Protein AF-A0A2D8R6S5-F1 (afdb_monomer_lite)

pLDDT: mean 80.79, std 13.79, range [41.66, 97.75]

Secondary structure (DSSP, 8-state):
-EEEES-HHHHHHHHHHHHTTT-EEEEEEEEE-TTS-EEEEEEEE--TT-TTPPPEEEEEEEES-HHHHHHHHHHHHHTTPEEEEEEEEE-TTS-EEEEEEEEEESS-S----EEEEEEEES-HHHHHHHHHHHHHTT-EEEEEEEEEEETTEEEEEEEEEEE-TTTTS--EEEEEEEES-SEE-TT-EEEEEEEEEETTS-EEE----PPPEE-SSEEE-TT-EEEE-SSEEEEEEEEETTEEEEEEEEEPP-

Radius of gyration: 22.05 Å; chains: 1; bounding box: 50×41×63 Å

Structure (mmCIF, N/CA/C/O backbone):
data_AF-A0A2D8R6S5-F1
#
_entry.id   AF-A0A2D8R6S5-F1
#
loop_
_atom_site.group_PDB
_atom_site.id
_atom_site.type_symbol
_atom_site.label_atom_id
_atom_site.label_alt_id
_atom_site.label_comp_id
_atom_site.label_asym_id
_atom_site.label_entity_id
_atom_site.label_seq_id
_atom_site.pdbx_PDB_ins_code
_atom_site.Cartn_x
_atom_site.Cartn_y
_atom_site.Cartn_z
_atom_site.occupancy
_atom_site.B_iso_or_equiv
_atom_site.auth_seq_id
_atom_site.auth_comp_id
_atom_site.auth_asym_id
_atom_site.auth_atom_id
_atom_site.pdbx_PDB_model_num
ATOM 1 N N . MET A 1 1 ? -12.472 -3.440 -19.534 1.00 89.81 1 MET A N 1
ATOM 2 C CA . MET A 1 1 ? -12.854 -2.118 -19.005 1.00 89.81 1 MET A CA 1
ATOM 3 C C . MET A 1 1 ? -11.656 -1.200 -19.106 1.00 89.81 1 MET A C 1
ATOM 5 O O . MET A 1 1 ? -10.540 -1.670 -18.922 1.00 89.81 1 MET A O 1
ATOM 9 N N . LEU A 1 2 ? -11.893 0.063 -19.442 1.00 90.12 2 LEU A N 1
ATOM 10 C CA . LEU A 1 2 ? -10.864 1.084 -19.578 1.00 90.12 2 LEU A CA 1
ATOM 11 C C . LEU A 1 2 ? -11.088 2.126 -18.482 1.00 90.12 2 LEU A C 1
ATOM 13 O O . LEU A 1 2 ? -12.199 2.637 -18.353 1.00 90.12 2 LEU A O 1
ATOM 17 N N . LEU A 1 3 ? -10.055 2.384 -17.686 1.00 88.19 3 LEU A N 1
ATOM 18 C CA . LEU A 1 3 ? -10.018 3.442 -16.680 1.00 88.19 3 LEU A CA 1
ATOM 19 C C . LEU A 1 3 ? -9.075 4.526 -17.180 1.00 88.19 3 LEU A C 1
ATOM 21 O O . LEU A 1 3 ? -8.000 4.197 -17.676 1.00 88.19 3 LEU A O 1
ATOM 25 N N . ALA A 1 4 ? -9.460 5.791 -17.054 1.00 85.06 4 ALA A N 1
ATOM 26 C CA . ALA A 1 4 ? -8.622 6.896 -17.484 1.00 85.06 4 ALA A CA 1
ATOM 27 C C . ALA A 1 4 ? -8.728 8.071 -16.509 1.00 85.06 4 ALA A C 1
ATOM 29 O O . ALA A 1 4 ? -9.831 8.536 -16.216 1.00 85.06 4 ALA A O 1
ATOM 30 N N . THR A 1 5 ? -7.597 8.512 -15.954 1.00 80.31 5 THR A N 1
ATOM 31 C CA . THR A 1 5 ? -7.555 9.630 -14.999 1.00 80.31 5 THR A CA 1
ATOM 32 C C . THR A 1 5 ? -6.269 10.441 -15.157 1.00 80.31 5 THR A C 1
ATOM 34 O O . THR A 1 5 ? -5.245 9.943 -15.623 1.00 80.31 5 THR A O 1
ATOM 37 N N . ALA A 1 6 ? -6.308 11.702 -14.724 1.00 75.50 6 ALA A N 1
ATOM 38 C CA . ALA A 1 6 ? -5.128 12.567 -14.651 1.00 75.50 6 ALA A CA 1
ATOM 39 C C . ALA A 1 6 ? -4.380 12.473 -13.305 1.00 75.50 6 ALA A C 1
ATOM 41 O O . ALA A 1 6 ? -3.360 13.133 -13.121 1.00 75.50 6 ALA A O 1
ATOM 42 N N . GLN A 1 7 ? -4.900 11.702 -12.341 1.00 77.56 7 GLN A N 1
ATOM 43 C CA . GLN A 1 7 ? -4.378 11.620 -10.973 1.00 77.56 7 GLN A CA 1
ATOM 44 C C . GLN A 1 7 ? -4.163 10.165 -10.549 1.00 77.56 7 GLN A C 1
ATOM 46 O O . GLN A 1 7 ? -5.089 9.351 -10.592 1.00 77.56 7 GLN A O 1
ATOM 51 N N . THR A 1 8 ? -2.953 9.862 -10.073 1.00 77.19 8 THR A N 1
ATOM 52 C CA . THR A 1 8 ? -2.550 8.520 -9.625 1.00 77.19 8 THR A CA 1
ATOM 53 C C . THR A 1 8 ? -3.401 8.000 -8.464 1.00 77.19 8 THR A C 1
ATOM 55 O O . THR A 1 8 ? -3.821 6.846 -8.492 1.00 77.19 8 THR A O 1
ATOM 58 N N . SER A 1 9 ? -3.707 8.838 -7.466 1.00 77.31 9 SER A N 1
ATOM 59 C CA . SER A 1 9 ? -4.553 8.453 -6.324 1.00 77.31 9 SER A CA 1
ATOM 60 C C . SER A 1 9 ? -5.955 8.045 -6.776 1.00 77.31 9 SER A C 1
ATOM 62 O O . SER A 1 9 ? -6.440 6.980 -6.401 1.00 77.31 9 SER A O 1
ATOM 64 N N . THR A 1 10 ? -6.564 8.838 -7.662 1.00 85.69 10 THR A N 1
ATOM 65 C CA . THR A 1 10 ? -7.858 8.512 -8.271 1.00 85.69 10 THR A CA 1
ATOM 66 C C . THR A 1 10 ? -7.782 7.219 -9.076 1.00 85.69 10 THR A C 1
ATOM 68 O O . THR A 1 10 ? -8.682 6.392 -8.978 1.00 85.69 10 THR A O 1
ATOM 71 N N . MET A 1 11 ? -6.704 6.995 -9.838 1.00 88.88 11 MET A N 1
ATOM 72 C CA . MET A 1 11 ? -6.535 5.743 -10.584 1.00 88.88 11 MET A CA 1
ATOM 73 C C . MET A 1 11 ? -6.485 4.532 -9.647 1.00 88.88 11 MET A C 1
ATOM 75 O O . MET A 1 11 ? -7.142 3.530 -9.913 1.00 88.88 11 MET A O 1
ATOM 79 N N . GLN A 1 12 ? -5.756 4.622 -8.533 1.00 90.38 12 GLN A N 1
ATOM 80 C CA . GLN A 1 12 ? -5.687 3.540 -7.551 1.00 90.38 12 GLN A CA 1
ATOM 81 C C . GLN A 1 12 ? -7.065 3.208 -6.975 1.00 90.38 12 GLN A C 1
ATOM 83 O O . GLN A 1 12 ? -7.434 2.036 -6.897 1.00 90.38 12 GLN A O 1
ATOM 88 N N . GLU A 1 13 ? -7.829 4.226 -6.577 1.00 87.62 13 GLU A N 1
ATOM 89 C CA . GLU A 1 13 ? -9.178 4.044 -6.038 1.00 87.62 13 GLU A CA 1
ATOM 90 C C . GLU A 1 13 ? -10.120 3.404 -7.062 1.00 87.62 13 GLU A C 1
ATOM 92 O O . GLU A 1 13 ? -10.831 2.455 -6.725 1.00 87.62 13 GLU A O 1
ATOM 97 N N . GLU A 1 14 ? -10.095 3.864 -8.315 1.00 91.00 14 GLU A N 1
ATOM 98 C CA . GLU A 1 14 ? -10.914 3.288 -9.386 1.00 91.00 14 GLU A CA 1
ATOM 99 C C . GLU A 1 14 ? -10.502 1.843 -9.694 1.00 91.00 14 GLU A C 1
ATOM 101 O O . GLU A 1 14 ? -11.369 0.972 -9.788 1.00 91.00 14 GLU A O 1
ATOM 106 N N . MET A 1 15 ? -9.198 1.551 -9.767 1.00 91.81 15 MET A N 1
ATOM 107 C CA . MET A 1 15 ? -8.685 0.189 -9.957 1.00 91.81 15 MET A CA 1
ATOM 108 C C . MET A 1 15 ? -9.136 -0.746 -8.831 1.00 91.81 15 MET A C 1
ATOM 110 O O . MET A 1 15 ? -9.655 -1.824 -9.116 1.00 91.81 15 MET A O 1
ATOM 114 N N . ARG A 1 16 ? -9.021 -0.328 -7.564 1.00 90.56 16 ARG A N 1
ATOM 115 C CA . ARG A 1 16 ? -9.512 -1.101 -6.408 1.00 90.56 16 ARG A CA 1
ATOM 116 C C . ARG A 1 16 ? -11.021 -1.318 -6.461 1.00 90.56 16 ARG A C 1
ATOM 118 O O . ARG A 1 16 ? -11.489 -2.439 -6.265 1.00 90.56 16 ARG A O 1
ATOM 125 N N . ARG A 1 17 ? -11.788 -0.263 -6.761 1.00 87.62 17 ARG A N 1
ATOM 126 C CA . ARG A 1 17 ? -13.254 -0.330 -6.845 1.00 87.62 17 ARG A CA 1
ATOM 127 C C . ARG A 1 17 ? -13.696 -1.371 -7.863 1.00 87.62 17 ARG A C 1
ATOM 129 O O . ARG A 1 17 ? -14.599 -2.156 -7.585 1.00 87.62 17 ARG A O 1
ATOM 136 N N . VAL A 1 18 ? -13.071 -1.392 -9.036 1.00 89.00 18 VAL A N 1
ATOM 137 C CA . VAL A 1 18 ? -13.450 -2.354 -10.071 1.00 89.00 18 VAL A CA 1
ATOM 138 C C . VAL A 1 18 ? -12.894 -3.748 -9.814 1.00 89.00 18 VAL A C 1
ATOM 140 O O . VAL A 1 18 ? -13.543 -4.733 -10.173 1.00 89.00 18 VAL A O 1
ATOM 143 N N . ALA A 1 19 ? -11.745 -3.855 -9.150 1.00 87.25 19 ALA A N 1
ATOM 144 C CA . ALA A 1 19 ? -11.171 -5.132 -8.749 1.00 87.25 19 ALA A CA 1
ATOM 145 C C . ALA A 1 19 ? -12.049 -5.894 -7.758 1.00 87.25 19 ALA A C 1
ATOM 147 O O . ALA A 1 19 ? -12.197 -7.110 -7.880 1.00 87.25 19 ALA A O 1
ATOM 148 N N . ALA A 1 20 ? -12.748 -5.173 -6.877 1.00 82.12 20 ALA A N 1
ATOM 149 C CA . ALA A 1 20 ? -13.784 -5.738 -6.013 1.00 82.12 20 ALA A CA 1
ATOM 150 C C . ALA A 1 20 ? -14.949 -6.391 -6.792 1.00 82.12 20 ALA A C 1
ATOM 152 O O . ALA A 1 20 ? -15.726 -7.148 -6.221 1.00 82.12 20 ALA A O 1
ATOM 153 N N . THR A 1 21 ? -15.067 -6.129 -8.099 1.00 82.94 21 THR A N 1
ATOM 154 C CA . THR A 1 21 ? -16.066 -6.742 -8.994 1.00 82.94 21 THR A CA 1
ATOM 155 C C . THR A 1 21 ? -15.473 -7.811 -9.928 1.00 82.94 21 THR A C 1
ATOM 157 O O . THR A 1 21 ? -16.096 -8.179 -10.929 1.00 82.94 21 THR A O 1
ATOM 160 N N . GLY A 1 22 ? -14.264 -8.299 -9.620 1.00 79.75 22 GLY A N 1
ATOM 161 C CA . GLY A 1 22 ? -13.590 -9.392 -10.330 1.00 79.75 22 GLY A CA 1
ATOM 162 C C . GLY A 1 22 ? -12.736 -8.963 -11.526 1.00 79.75 22 GLY A C 1
ATOM 163 O O . GLY A 1 22 ? -12.339 -9.805 -12.330 1.00 79.75 22 GLY A O 1
ATOM 164 N N . TYR A 1 23 ? -12.466 -7.664 -11.689 1.00 87.44 23 TYR A N 1
ATOM 165 C CA . TYR A 1 23 ? -11.553 -7.183 -12.725 1.00 87.44 23 TYR A CA 1
ATOM 166 C C . TYR A 1 23 ? -10.089 -7.220 -12.261 1.00 87.44 23 TYR A C 1
ATOM 168 O O . TYR A 1 23 ? -9.751 -6.704 -11.203 1.00 87.44 23 TYR A O 1
ATOM 176 N N . ARG A 1 24 ? -9.198 -7.738 -13.104 1.00 89.00 24 ARG A N 1
ATOM 177 C CA . ARG A 1 24 ? -7.745 -7.700 -12.940 1.00 89.00 24 ARG A CA 1
ATOM 178 C C . ARG A 1 24 ? -7.106 -6.745 -13.942 1.00 89.00 24 ARG A C 1
ATOM 180 O O . ARG A 1 24 ? -7.543 -6.640 -15.090 1.00 89.00 24 ARG A O 1
ATOM 187 N N . PHE A 1 25 ? -6.054 -6.075 -13.506 1.00 91.38 25 PHE A N 1
ATOM 188 C CA . PHE A 1 25 ? -5.149 -5.297 -14.335 1.00 91.38 25 PHE A CA 1
ATOM 189 C C . PHE A 1 25 ? -4.554 -6.125 -15.482 1.00 91.38 25 PHE A C 1
ATOM 191 O O . PHE A 1 25 ? -4.261 -7.308 -15.328 1.00 91.38 25 PHE A O 1
ATOM 198 N N . VAL A 1 26 ? -4.393 -5.488 -16.643 1.00 90.56 26 VAL A N 1
ATOM 199 C CA . VAL A 1 26 ? -3.809 -6.092 -17.852 1.00 90.56 26 VAL A CA 1
ATOM 200 C C . VAL A 1 26 ? -2.668 -5.244 -18.392 1.00 90.56 26 VAL A C 1
ATOM 202 O O . VAL A 1 26 ? -1.613 -5.769 -18.729 1.00 90.56 26 VAL A O 1
ATOM 205 N N . ALA A 1 27 ? -2.892 -3.940 -18.530 1.00 89.50 27 ALA A N 1
ATOM 206 C CA . ALA A 1 27 ? -1.921 -3.031 -19.121 1.00 89.50 27 ALA A CA 1
ATOM 207 C C . ALA A 1 27 ? -2.172 -1.596 -18.661 1.00 89.50 27 ALA A C 1
ATOM 209 O O . ALA A 1 27 ? -3.308 -1.216 -18.369 1.00 89.50 27 ALA A O 1
ATOM 210 N N . VAL A 1 28 ? -1.113 -0.789 -18.651 1.00 91.00 28 VAL A N 1
ATOM 211 C CA . VAL A 1 28 ? -1.175 0.652 -18.401 1.00 91.00 28 VAL A CA 1
ATOM 212 C C . VAL A 1 28 ? -0.452 1.396 -19.509 1.00 91.00 28 VAL A C 1
ATOM 214 O O . VAL A 1 28 ? 0.583 0.946 -19.997 1.00 91.00 28 VAL A O 1
ATOM 217 N N . GLN A 1 29 ? -0.985 2.554 -19.877 1.00 86.62 29 GLN A N 1
ATOM 218 C CA . GLN A 1 29 ? -0.309 3.513 -20.730 1.00 86.62 29 GLN A CA 1
ATOM 219 C C . GLN A 1 29 ? -0.511 4.923 -20.181 1.00 86.62 29 GLN A C 1
ATOM 221 O O . GLN A 1 29 ? -1.634 5.380 -19.996 1.00 86.62 29 GLN A O 1
ATOM 226 N N . GLY A 1 30 ? 0.589 5.617 -19.937 1.00 79.12 30 GLY A N 1
ATOM 227 C CA . GLY A 1 30 ? 0.635 7.036 -19.619 1.00 79.12 30 GLY A CA 1
ATOM 228 C C . GLY A 1 30 ? 0.962 7.836 -20.871 1.00 79.12 30 GLY A C 1
ATOM 229 O O . GLY A 1 30 ? 1.766 7.409 -21.703 1.00 79.12 30 GLY A O 1
ATOM 230 N N . GLY A 1 31 ? 0.336 8.997 -21.020 1.00 72.00 31 GLY A N 1
ATOM 231 C CA . GLY A 1 31 ? 0.560 9.856 -22.175 1.00 72.00 31 GLY A CA 1
ATOM 232 C C . GLY A 1 31 ? 0.139 11.297 -21.935 1.00 72.00 31 GLY A C 1
ATOM 233 O O . GLY A 1 31 ? -0.604 11.608 -21.006 1.00 72.00 31 GLY A O 1
ATOM 234 N N . GLY A 1 32 ? 0.643 12.187 -22.789 1.00 66.56 32 GLY A N 1
ATOM 235 C CA . GLY A 1 32 ? 0.094 13.531 -22.919 1.00 66.56 32 GLY A CA 1
ATOM 236 C C . GLY A 1 32 ? -1.197 13.493 -23.736 1.00 66.56 32 GLY A C 1
ATOM 237 O O . GLY A 1 32 ? -1.305 12.733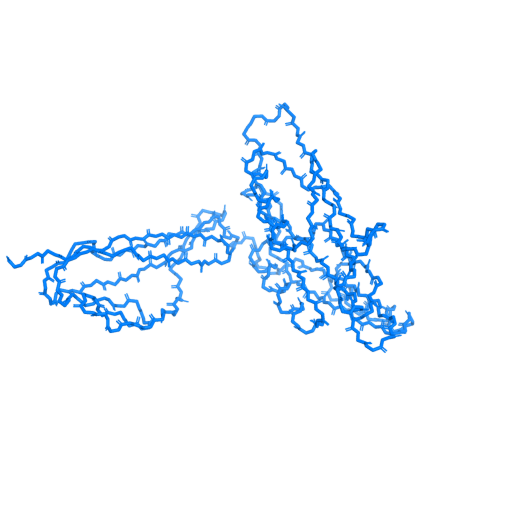 -24.698 1.00 66.56 32 GLY A O 1
ATOM 238 N N . THR A 1 33 ? -2.169 14.320 -23.375 1.00 62.41 33 THR A N 1
ATOM 239 C CA . THR A 1 33 ? -3.388 14.520 -24.156 1.00 62.41 33 THR A CA 1
ATOM 240 C C . THR A 1 33 ? -3.164 15.599 -25.214 1.00 62.41 33 THR A C 1
ATOM 242 O O . THR A 1 33 ? -2.326 16.491 -25.065 1.00 62.41 33 THR A O 1
ATOM 245 N N . VAL A 1 34 ? -3.962 15.552 -26.285 1.00 54.31 34 VAL A N 1
ATOM 246 C CA . VAL A 1 34 ? -3.894 16.495 -27.422 1.00 54.31 34 VAL A CA 1
ATOM 247 C C . VAL A 1 34 ? -4.104 17.961 -26.991 1.00 54.31 34 VAL A C 1
ATOM 249 O O . VAL A 1 34 ? -3.697 18.876 -27.699 1.00 54.31 34 VAL A O 1
ATOM 252 N N . PHE A 1 35 ? -4.680 18.194 -25.807 1.00 58.31 35 PHE A N 1
ATOM 253 C CA . PHE A 1 35 ? -5.005 19.520 -25.272 1.00 58.31 35 PHE A CA 1
ATOM 254 C C . PHE A 1 35 ? -4.131 19.952 -24.080 1.00 58.31 35 PHE A C 1
ATOM 256 O O . PHE A 1 35 ? -4.487 20.894 -23.377 1.00 58.31 35 PHE A O 1
ATOM 263 N N . GLY A 1 36 ? -2.983 19.301 -23.854 1.00 54.69 36 GLY A N 1
ATOM 264 C CA . GLY A 1 36 ? -2.014 19.740 -22.840 1.00 54.69 36 GLY A CA 1
ATOM 265 C C . GLY A 1 36 ? -2.296 19.253 -21.415 1.00 54.69 36 GLY A C 1
ATOM 266 O O . GLY A 1 36 ? -1.953 19.937 -20.455 1.00 54.69 36 GLY A O 1
ATOM 267 N N . GLY A 1 37 ? -2.906 18.077 -21.269 1.00 61.03 37 GLY A N 1
ATOM 268 C CA . GLY A 1 37 ? -3.033 17.362 -19.996 1.00 61.03 37 GLY A CA 1
ATOM 269 C C . GLY A 1 37 ? -2.228 16.065 -19.993 1.00 61.03 37 GLY A C 1
ATOM 270 O O . GLY A 1 37 ? -1.679 15.666 -21.016 1.00 61.03 37 GLY A O 1
ATOM 271 N N . SER A 1 38 ? -2.190 15.387 -18.853 1.00 66.81 38 SER A N 1
ATOM 272 C CA . SER A 1 38 ? -1.600 14.054 -18.729 1.00 66.81 38 SER A CA 1
ATOM 273 C C . SER A 1 38 ? -2.668 13.068 -18.311 1.00 66.81 38 SER A C 1
ATOM 275 O O . SER A 1 38 ? -3.493 13.382 -17.454 1.00 66.81 38 SER A O 1
ATOM 277 N N . GLU A 1 39 ? -2.656 11.891 -18.918 1.00 73.44 39 GLU A N 1
ATOM 278 C CA . GLU A 1 39 ? -3.653 10.859 -18.674 1.00 73.44 39 GLU A CA 1
ATOM 279 C C . GLU A 1 39 ? -2.961 9.511 -18.498 1.00 73.44 39 GLU A C 1
ATOM 281 O O . GLU A 1 39 ? -2.070 9.137 -19.268 1.00 73.44 39 GLU A O 1
ATOM 286 N N . VAL A 1 40 ? -3.366 8.796 -17.454 1.00 77.38 40 VAL A N 1
ATOM 287 C CA . VAL A 1 40 ? -3.052 7.386 -17.259 1.00 77.38 40 VAL A CA 1
ATOM 288 C C . VAL A 1 40 ? -4.269 6.606 -17.709 1.00 77.38 40 VAL A C 1
ATOM 290 O O . VAL A 1 40 ? -5.368 6.843 -17.215 1.00 77.38 40 VAL A O 1
ATOM 293 N N . VAL A 1 41 ? -4.061 5.666 -18.621 1.00 85.50 41 VAL A N 1
ATOM 294 C CA . VAL A 1 41 ? -5.078 4.730 -19.085 1.00 85.50 41 VAL A CA 1
ATOM 295 C C . VAL A 1 41 ? -4.714 3.338 -18.588 1.00 85.50 41 VAL A C 1
ATOM 297 O O . VAL A 1 41 ? -3.652 2.820 -18.931 1.00 85.50 41 VAL A O 1
ATOM 300 N N . ALA A 1 42 ? -5.587 2.724 -17.794 1.00 90.06 42 ALA A N 1
ATOM 301 C CA . ALA A 1 42 ? -5.450 1.344 -17.342 1.00 90.06 42 ALA A CA 1
ATOM 302 C C . ALA A 1 42 ? -6.509 0.454 -18.005 1.00 90.06 42 ALA A C 1
ATOM 304 O O . ALA A 1 42 ? -7.703 0.770 -18.032 1.00 90.06 42 ALA A O 1
ATOM 305 N N . VAL A 1 43 ? -6.067 -0.686 -18.529 1.00 92.56 43 VAL A N 1
ATOM 306 C CA . VAL A 1 43 ? -6.931 -1.732 -19.074 1.00 92.56 43 VAL A CA 1
ATOM 307 C C . VAL A 1 43 ? -7.111 -2.806 -18.012 1.00 92.56 43 VAL A C 1
ATOM 309 O O . VAL A 1 43 ? -6.144 -3.392 -17.528 1.00 92.56 43 VAL A O 1
ATOM 312 N N . MET A 1 44 ? -8.370 -3.072 -17.679 1.00 91.38 44 MET A N 1
ATOM 313 C CA . MET A 1 44 ? -8.792 -4.087 -16.720 1.00 91.38 44 MET A CA 1
ATOM 314 C C . MET A 1 44 ? -9.629 -5.155 -17.438 1.00 91.38 44 MET A C 1
ATOM 316 O O . MET A 1 44 ? -10.536 -4.819 -18.210 1.00 91.38 44 MET A O 1
ATOM 320 N N . SER A 1 45 ? -9.397 -6.438 -17.178 1.00 89.31 45 SER A N 1
ATOM 321 C CA . SER A 1 45 ? -10.180 -7.555 -17.731 1.00 89.31 45 SER A CA 1
ATOM 322 C C . SER A 1 45 ? -10.780 -8.408 -16.620 1.00 89.31 45 SER A C 1
ATOM 324 O O . SER A 1 45 ? -10.268 -8.418 -15.513 1.00 89.31 45 SER A O 1
ATOM 326 N N . ARG A 1 46 ? -11.878 -9.108 -16.893 1.00 85.44 46 ARG A N 1
ATOM 327 C CA . ARG A 1 46 ? -12.441 -10.108 -15.979 1.00 85.44 46 ARG A CA 1
ATOM 328 C C . ARG A 1 46 ? -12.820 -11.342 -16.775 1.00 85.44 46 ARG A C 1
ATOM 330 O O . ARG A 1 46 ? -13.235 -11.198 -17.927 1.00 85.44 46 ARG A O 1
ATOM 337 N N . ASN A 1 47 ? -12.738 -12.513 -16.157 1.00 78.62 47 ASN A N 1
ATOM 338 C CA . ASN A 1 47 ? -13.371 -13.706 -16.700 1.00 78.62 47 ASN A CA 1
ATOM 339 C C . ASN A 1 47 ? -14.846 -13.722 -16.251 1.00 78.62 47 ASN A C 1
ATOM 341 O O . ASN A 1 47 ? -15.089 -13.842 -15.052 1.00 78.62 47 ASN A O 1
ATOM 345 N N . PRO A 1 48 ? -15.832 -13.573 -17.157 1.00 68.31 48 PRO A N 1
ATOM 346 C CA . PRO A 1 48 ? -17.246 -13.554 -16.779 1.00 68.31 48 PRO A CA 1
ATOM 347 C C . PRO A 1 48 ? -17.757 -14.908 -16.263 1.00 68.31 48 PRO A C 1
ATOM 349 O O . PRO A 1 48 ? -18.811 -14.940 -15.640 1.00 68.31 48 PRO A O 1
ATOM 352 N N . GLU A 1 49 ? -17.026 -15.998 -16.512 1.00 65.62 49 GLU A N 1
ATOM 353 C CA . GLU A 1 49 ? -17.381 -17.356 -16.077 1.00 65.62 49 GLU A CA 1
ATOM 354 C C . GLU A 1 49 ? -16.800 -17.714 -14.697 1.00 65.62 49 GLU A C 1
ATOM 356 O O . GLU A 1 49 ? -17.140 -18.749 -14.130 1.00 65.62 49 GLU A O 1
ATOM 361 N N . ALA A 1 50 ? -15.931 -16.865 -14.135 1.00 58.53 50 ALA A N 1
ATOM 362 C CA . ALA A 1 50 ? -15.371 -17.055 -12.801 1.00 58.53 50 ALA A CA 1
ATOM 363 C C . ALA A 1 50 ? -16.314 -16.463 -11.735 1.00 58.53 50 ALA A C 1
ATOM 365 O O . ALA A 1 50 ? -16.207 -15.288 -11.380 1.00 58.53 50 ALA A O 1
ATOM 366 N N . GLU A 1 51 ? -17.249 -17.263 -11.215 1.00 50.28 51 GLU A N 1
ATOM 367 C CA . GLU A 1 51 ? -18.023 -16.883 -10.025 1.00 50.28 51 GLU A CA 1
ATOM 368 C C . GLU A 1 51 ? -17.114 -16.850 -8.787 1.00 50.28 51 GLU A C 1
ATOM 370 O O . GLU A 1 51 ? -16.422 -17.820 -8.487 1.00 50.28 51 GLU A O 1
ATOM 375 N N . GLY A 1 52 ? -17.100 -15.725 -8.062 1.00 52.69 52 GLY A N 1
ATOM 376 C CA . GLY A 1 52 ? -16.307 -15.582 -6.833 1.00 52.69 52 GLY A CA 1
ATOM 377 C C . GLY A 1 52 ? -14.787 -15.582 -7.041 1.00 52.69 52 GLY A C 1
ATOM 378 O O . GLY A 1 52 ? -14.059 -15.930 -6.114 1.00 52.69 52 GLY A O 1
ATOM 379 N N . GLY A 1 53 ? -14.312 -15.221 -8.242 1.00 50.28 53 GLY A N 1
ATOM 380 C CA . GLY A 1 53 ? -12.885 -15.159 -8.574 1.00 50.28 53 GLY A CA 1
ATOM 381 C C . GLY A 1 53 ? -12.056 -14.260 -7.638 1.00 50.28 53 GLY A C 1
ATOM 382 O O . GLY A 1 53 ? -12.616 -13.458 -6.884 1.00 50.28 53 GLY A O 1
ATOM 383 N N . PRO A 1 54 ? -10.716 -14.376 -7.679 1.00 57.03 54 PRO A N 1
ATOM 384 C CA . PRO A 1 54 ? -9.826 -13.675 -6.761 1.00 57.03 54 PRO A CA 1
ATOM 385 C C . PRO A 1 54 ? -10.061 -12.166 -6.786 1.00 57.03 54 PRO A C 1
ATOM 387 O O . PRO A 1 54 ? -10.094 -11.528 -7.840 1.00 57.03 54 PRO A O 1
ATOM 390 N N . THR A 1 55 ? -10.200 -11.581 -5.599 1.00 72.31 55 THR A N 1
ATOM 391 C CA . THR A 1 55 ? -10.159 -10.131 -5.439 1.00 72.31 55 THR A CA 1
ATOM 392 C C . THR A 1 55 ? -8.709 -9.677 -5.489 1.00 72.31 55 THR A C 1
ATOM 394 O O . THR A 1 55 ? -7.857 -10.237 -4.793 1.00 72.31 55 THR A O 1
ATOM 397 N N . TYR A 1 56 ? -8.445 -8.645 -6.281 1.00 81.19 56 TYR A N 1
ATOM 398 C CA . TYR A 1 56 ? -7.138 -8.009 -6.357 1.00 81.19 56 TYR A CA 1
ATOM 399 C C . TYR A 1 56 ? -7.159 -6.688 -5.597 1.00 81.19 56 TYR A C 1
ATOM 401 O O . TYR A 1 56 ? -8.118 -5.920 -5.690 1.00 81.19 56 TYR A O 1
ATOM 409 N N . ASP A 1 57 ? -6.085 -6.419 -4.869 1.00 85.69 57 ASP A N 1
ATOM 410 C CA . ASP A 1 57 ? -5.778 -5.094 -4.353 1.00 85.69 57 ASP A CA 1
ATOM 411 C C . ASP A 1 57 ? -4.670 -4.466 -5.202 1.00 85.69 57 ASP A C 1
ATOM 413 O O . ASP A 1 57 ? -3.812 -5.162 -5.753 1.00 85.69 57 ASP A O 1
ATOM 417 N N . TYR A 1 58 ? -4.697 -3.143 -5.315 1.00 89.50 58 TYR A N 1
ATOM 418 C CA . TYR A 1 58 ? -3.783 -2.378 -6.156 1.00 89.50 58 TYR A CA 1
ATOM 419 C C . TYR A 1 58 ? -3.134 -1.256 -5.359 1.00 89.50 58 TYR A C 1
ATOM 421 O O . TYR A 1 58 ? -3.793 -0.566 -4.581 1.00 89.50 58 TYR A O 1
ATOM 429 N N . LEU A 1 59 ? -1.839 -1.052 -5.572 1.00 89.31 59 LEU A N 1
ATOM 430 C CA . LEU A 1 59 ? -1.078 0.062 -5.020 1.00 89.31 59 LEU A CA 1
ATOM 431 C C . LEU A 1 59 ? -0.336 0.742 -6.167 1.00 89.31 59 LEU A C 1
ATOM 433 O O . LEU A 1 59 ? 0.388 0.086 -6.914 1.00 89.31 59 LEU A O 1
ATOM 437 N N . LEU A 1 60 ? -0.543 2.047 -6.323 1.00 90.38 60 LEU A N 1
ATOM 438 C CA . LEU A 1 60 ? 0.132 2.848 -7.336 1.00 90.38 60 LEU A CA 1
ATOM 439 C C . LEU A 1 60 ? 1.155 3.744 -6.650 1.00 90.38 60 LEU A C 1
ATOM 441 O O . LEU A 1 60 ? 0.797 4.632 -5.877 1.00 90.38 60 LEU A O 1
ATOM 445 N N . LEU A 1 61 ? 2.427 3.524 -6.963 1.00 86.75 61 LEU A N 1
ATOM 446 C CA . LEU A 1 61 ? 3.533 4.338 -6.473 1.00 86.75 61 LEU A CA 1
ATOM 447 C C . LEU A 1 61 ? 3.941 5.316 -7.568 1.00 86.75 61 LEU A C 1
ATOM 449 O O . LEU A 1 61 ? 4.430 4.900 -8.616 1.00 86.75 61 LEU A O 1
ATOM 453 N N . ALA A 1 62 ? 3.730 6.607 -7.333 1.00 78.12 62 ALA A N 1
ATOM 454 C CA . ALA A 1 62 ? 4.181 7.678 -8.211 1.00 78.12 62 ALA A CA 1
ATOM 455 C C . ALA A 1 62 ? 5.185 8.532 -7.443 1.00 78.12 62 ALA A C 1
ATOM 457 O O . ALA A 1 62 ? 4.841 9.115 -6.414 1.00 78.12 62 ALA A O 1
ATOM 458 N N . THR A 1 63 ? 6.439 8.560 -7.905 1.00 67.00 63 THR A N 1
ATOM 459 C CA . THR A 1 63 ? 7.429 9.467 -7.319 1.00 67.00 63 THR A CA 1
ATOM 460 C C . THR A 1 63 ? 8.381 10.024 -8.371 1.00 67.00 63 THR A C 1
ATOM 462 O O . THR A 1 63 ? 8.793 9.339 -9.311 1.00 67.00 63 THR A O 1
ATOM 465 N N . THR A 1 64 ? 8.825 11.256 -8.141 1.00 64.94 64 THR A N 1
ATOM 466 C CA . THR A 1 64 ? 9.918 11.908 -8.876 1.00 64.94 64 THR A CA 1
ATOM 467 C C . THR A 1 64 ? 11.304 11.612 -8.284 1.00 64.94 64 THR A C 1
ATOM 469 O O . THR A 1 64 ? 12.303 12.110 -8.797 1.00 64.94 64 THR A O 1
ATOM 472 N N . ARG A 1 65 ? 11.392 10.828 -7.192 1.00 66.69 65 ARG A N 1
ATOM 473 C CA . ARG A 1 65 ? 12.637 10.571 -6.446 1.00 66.69 65 ARG A CA 1
ATOM 474 C C . ARG A 1 65 ? 12.890 9.077 -6.256 1.00 66.69 65 ARG A C 1
ATOM 476 O O . ARG A 1 65 ? 12.232 8.428 -5.445 1.00 66.69 65 ARG A O 1
ATOM 483 N N . THR A 1 66 ? 13.954 8.579 -6.880 1.00 66.00 66 THR A N 1
ATOM 484 C CA . THR A 1 66 ? 14.421 7.182 -6.812 1.00 66.00 66 THR A CA 1
ATOM 485 C C . THR A 1 66 ? 14.524 6.637 -5.378 1.00 66.00 66 THR A C 1
ATOM 487 O O . THR A 1 66 ? 14.090 5.522 -5.109 1.00 66.00 66 THR A O 1
ATOM 490 N N . SER A 1 67 ? 15.028 7.421 -4.415 1.00 67.38 67 SER A N 1
ATOM 491 C CA . SER A 1 67 ? 15.149 6.980 -3.012 1.00 67.38 67 SER A CA 1
ATOM 492 C C . SER A 1 67 ? 13.801 6.799 -2.304 1.00 67.38 67 SER A C 1
ATOM 494 O O . SER A 1 67 ? 13.659 5.901 -1.474 1.00 67.38 67 SER A O 1
ATOM 496 N N . THR A 1 68 ? 12.803 7.626 -2.634 1.00 75.00 68 THR A N 1
ATOM 497 C CA . THR A 1 68 ? 11.432 7.475 -2.129 1.00 75.00 68 THR A CA 1
ATOM 498 C C . THR A 1 68 ? 10.790 6.231 -2.739 1.00 75.00 68 THR A C 1
ATOM 500 O O . THR A 1 68 ? 10.286 5.393 -1.997 1.00 75.00 68 THR A O 1
ATOM 503 N N . MET A 1 69 ? 10.932 6.041 -4.054 1.00 81.75 69 MET A N 1
ATOM 504 C CA . MET A 1 69 ? 10.409 4.867 -4.759 1.00 81.75 69 MET A CA 1
ATOM 505 C C . MET A 1 69 ? 10.996 3.548 -4.240 1.00 81.75 69 MET A C 1
ATOM 507 O O . MET A 1 69 ? 10.253 2.600 -4.018 1.00 81.75 69 MET A O 1
ATOM 511 N N . GLN A 1 70 ? 12.306 3.485 -3.982 1.00 84.94 70 GLN A N 1
ATOM 512 C CA . GLN A 1 70 ? 12.942 2.305 -3.384 1.00 84.94 70 GLN A CA 1
ATOM 513 C C . GLN A 1 70 ? 12.317 1.949 -2.027 1.00 84.94 70 GLN A C 1
ATOM 515 O O . GLN A 1 70 ? 12.062 0.777 -1.757 1.00 84.94 70 GLN A O 1
ATOM 520 N N . LYS A 1 71 ? 12.070 2.945 -1.167 1.00 81.25 71 LYS A N 1
ATOM 521 C CA . LYS A 1 71 ? 11.461 2.719 0.150 1.00 81.25 71 LYS A CA 1
ATOM 522 C C . LYS A 1 71 ? 10.011 2.253 0.024 1.00 81.25 71 LYS A C 1
ATOM 524 O O . LYS A 1 71 ? 9.613 1.328 0.723 1.00 81.25 71 LYS A O 1
ATOM 529 N N . GLU A 1 72 ? 9.236 2.880 -0.852 1.00 87.62 72 GLU A N 1
ATOM 530 C CA . GLU A 1 72 ? 7.830 2.534 -1.062 1.00 87.62 72 GLU A CA 1
ATOM 531 C C . GLU A 1 72 ? 7.660 1.149 -1.694 1.00 87.62 72 GLU A C 1
ATOM 533 O O . GLU A 1 72 ? 6.808 0.389 -1.243 1.00 87.62 72 GLU A O 1
ATOM 538 N N . LEU A 1 73 ? 8.505 0.785 -2.667 1.00 88.50 73 LEU A N 1
ATOM 539 C CA . LEU A 1 73 ? 8.536 -0.557 -3.254 1.00 88.50 73 LEU A CA 1
ATOM 540 C C . LEU A 1 73 ? 8.912 -1.615 -2.216 1.00 88.50 73 LEU A C 1
ATOM 542 O O . LEU A 1 73 ? 8.256 -2.650 -2.141 1.00 88.50 73 LEU A O 1
ATOM 546 N N . GLN A 1 74 ? 9.928 -1.347 -1.387 1.00 87.06 74 GLN A N 1
ATOM 547 C CA . GLN A 1 74 ? 10.314 -2.268 -0.311 1.00 87.06 74 GLN A CA 1
ATOM 548 C C . GLN A 1 74 ? 9.219 -2.443 0.718 1.00 87.06 74 GLN A C 1
ATOM 550 O O . GLN A 1 74 ? 8.988 -3.557 1.178 1.00 87.06 74 GLN A O 1
ATOM 555 N N . GLY A 1 75 ? 8.530 -1.346 1.036 1.00 81.88 75 GLY A N 1
ATOM 556 C CA . GLY A 1 75 ? 7.270 -1.420 1.733 1.00 81.88 75 GLY A CA 1
ATOM 557 C C . GLY A 1 75 ? 6.382 -2.419 1.001 1.00 81.88 75 GLY A C 1
ATOM 558 O O . GLY A 1 75 ? 6.177 -3.538 1.460 1.00 81.88 75 GLY A O 1
ATOM 559 N N . ALA A 1 76 ? 5.856 -2.038 -0.154 1.00 86.12 76 ALA A N 1
ATOM 560 C CA . ALA A 1 76 ? 4.836 -2.795 -0.866 1.00 86.12 76 ALA A CA 1
ATOM 561 C C . ALA A 1 76 ? 5.136 -4.305 -0.989 1.00 86.12 76 ALA A C 1
ATOM 563 O O . ALA A 1 76 ? 4.257 -5.123 -0.712 1.00 86.12 76 ALA A O 1
ATOM 564 N N . GLY A 1 77 ? 6.376 -4.677 -1.312 1.00 85.62 77 GLY A N 1
ATOM 565 C CA . GLY A 1 77 ? 6.808 -6.074 -1.373 1.00 85.62 77 GLY A CA 1
ATOM 566 C C . GLY A 1 77 ? 6.725 -6.829 -0.048 1.00 85.62 77 GLY A C 1
ATOM 567 O O . GLY A 1 77 ? 6.267 -7.973 -0.042 1.00 85.62 77 GLY A O 1
ATOM 568 N N . ALA A 1 78 ? 7.049 -6.183 1.075 1.00 80.69 78 ALA A N 1
ATOM 569 C CA . ALA A 1 78 ? 6.832 -6.746 2.408 1.00 80.69 78 ALA A CA 1
ATOM 570 C C . ALA A 1 78 ? 5.336 -6.946 2.727 1.00 80.69 78 ALA A C 1
ATOM 572 O O . ALA A 1 78 ? 4.983 -7.902 3.409 1.00 80.69 78 ALA A O 1
ATOM 573 N N . ALA A 1 79 ? 4.439 -6.122 2.171 1.00 76.62 79 ALA A N 1
ATOM 574 C CA . ALA A 1 79 ? 2.988 -6.348 2.253 1.00 76.62 79 ALA A CA 1
ATOM 575 C C . ALA A 1 79 ? 2.420 -7.306 1.195 1.00 76.62 79 ALA A C 1
ATOM 577 O O . ALA A 1 79 ? 1.193 -7.436 1.075 1.00 76.62 79 ALA A O 1
ATOM 578 N N . GLY A 1 80 ? 3.288 -7.980 0.437 1.00 79.62 80 GLY A N 1
ATOM 579 C CA . GLY A 1 80 ? 2.901 -8.980 -0.554 1.00 79.62 80 GLY A CA 1
ATOM 580 C C . GLY A 1 80 ? 2.376 -8.396 -1.863 1.00 79.62 80 GLY A C 1
ATOM 581 O O . GLY A 1 80 ? 1.692 -9.100 -2.603 1.00 79.62 80 GLY A O 1
ATOM 582 N N . TYR A 1 81 ? 2.657 -7.124 -2.151 1.00 85.75 81 TYR A N 1
ATOM 583 C CA . TYR A 1 81 ? 2.405 -6.565 -3.472 1.00 85.75 81 TYR A CA 1
ATOM 584 C C . TYR A 1 81 ? 3.496 -7.002 -4.459 1.00 85.75 81 TYR A C 1
ATOM 586 O O . TYR A 1 81 ? 4.694 -6.796 -4.238 1.00 85.75 81 TYR A O 1
ATOM 594 N N . THR A 1 82 ? 3.072 -7.569 -5.582 1.00 88.31 82 THR A N 1
ATOM 595 C CA . THR A 1 82 ? 3.925 -7.915 -6.717 1.00 88.31 82 THR A CA 1
ATOM 596 C C . THR A 1 82 ? 3.854 -6.843 -7.806 1.00 88.31 82 THR A C 1
ATOM 598 O O . THR A 1 82 ? 2.875 -6.106 -7.915 1.00 88.31 82 THR A O 1
ATOM 601 N N . TYR A 1 83 ? 4.896 -6.740 -8.621 1.00 91.75 83 TYR A N 1
ATOM 602 C CA . TYR A 1 83 ? 4.938 -5.829 -9.752 1.00 91.75 83 TYR A CA 1
ATOM 603 C C . TYR A 1 83 ? 3.910 -6.257 -10.800 1.00 91.75 83 TYR A C 1
ATOM 605 O O . TYR A 1 83 ? 3.931 -7.402 -11.246 1.00 91.75 83 TYR A O 1
ATOM 613 N N . ALA A 1 84 ? 3.039 -5.333 -11.209 1.00 91.06 84 ALA A N 1
ATOM 614 C CA . ALA A 1 84 ? 2.022 -5.585 -12.229 1.00 91.06 84 ALA A CA 1
ATOM 615 C C . ALA A 1 84 ? 2.336 -4.857 -13.540 1.00 91.06 84 ALA A C 1
ATOM 617 O O . ALA A 1 84 ? 2.131 -5.386 -14.630 1.00 91.06 84 ALA A O 1
ATOM 618 N N . GLY A 1 85 ? 2.840 -3.629 -13.449 1.00 90.06 85 GLY A N 1
ATOM 619 C CA . GLY A 1 85 ? 3.200 -2.833 -14.611 1.00 90.06 85 GLY A CA 1
ATOM 620 C C . GLY A 1 85 ? 3.741 -1.473 -14.214 1.00 90.06 85 GLY A C 1
ATOM 621 O O . GLY A 1 85 ? 3.753 -1.099 -13.044 1.00 90.06 85 GLY A O 1
ATOM 622 N N . GLN A 1 86 ? 4.184 -0.701 -15.195 1.00 89.44 86 GLN A N 1
ATOM 623 C CA . GLN A 1 86 ? 4.633 0.663 -14.960 1.00 89.44 86 GLN A CA 1
ATOM 624 C C . GLN A 1 86 ? 4.387 1.537 -16.175 1.00 89.44 86 GLN A C 1
ATOM 626 O O . GLN A 1 86 ? 4.297 1.051 -17.302 1.00 89.44 86 GLN A O 1
ATOM 631 N N . THR A 1 87 ? 4.330 2.839 -15.943 1.00 85.56 87 THR A N 1
ATOM 632 C CA . THR A 1 87 ? 4.248 3.825 -17.009 1.00 85.56 87 THR A CA 1
ATOM 633 C C . THR A 1 87 ? 4.957 5.111 -16.623 1.00 85.56 87 THR A C 1
ATOM 635 O O . THR A 1 87 ? 5.196 5.380 -15.450 1.00 85.56 87 THR A O 1
ATOM 638 N N . VAL A 1 88 ? 5.248 5.936 -17.623 1.00 79.00 88 VAL A N 1
ATOM 639 C CA . VAL A 1 88 ? 5.746 7.296 -17.441 1.00 79.00 88 VAL A CA 1
ATOM 640 C C . VAL A 1 88 ? 4.711 8.265 -17.964 1.00 79.00 88 VAL A C 1
ATOM 642 O O . VAL A 1 88 ? 4.147 8.048 -19.035 1.00 79.00 88 VAL A O 1
ATOM 645 N N . PHE A 1 89 ? 4.460 9.339 -17.228 1.00 73.81 89 PHE A N 1
ATOM 646 C CA . PHE A 1 89 ? 3.575 10.398 -17.692 1.00 73.81 89 PHE A CA 1
ATOM 647 C C . PHE A 1 89 ? 4.159 11.775 -17.353 1.00 73.81 89 PHE A C 1
ATOM 649 O O . PHE A 1 89 ? 4.921 11.911 -16.392 1.00 73.81 89 PHE A O 1
ATOM 656 N N . PRO A 1 90 ? 3.878 12.803 -18.172 1.00 63.31 90 PRO A N 1
ATOM 657 C CA . PRO A 1 90 ? 4.277 14.163 -17.848 1.00 63.31 90 PRO A CA 1
ATOM 658 C C . PRO A 1 90 ? 3.505 14.646 -16.617 1.00 63.31 90 PRO A C 1
ATOM 660 O O . PRO A 1 90 ? 2.325 14.357 -16.462 1.00 63.31 90 PRO A O 1
ATOM 663 N N . THR A 1 91 ? 4.124 15.442 -15.766 1.00 63.25 91 THR A N 1
ATOM 664 C CA . THR A 1 91 ? 3.421 16.264 -14.782 1.00 63.25 91 THR A CA 1
ATOM 665 C C . THR A 1 91 ? 3.279 17.678 -15.351 1.00 63.25 91 THR A C 1
ATOM 667 O O . THR A 1 91 ? 4.052 18.089 -16.222 1.00 63.25 91 THR A O 1
ATOM 670 N N . GLY A 1 92 ? 2.292 18.445 -14.876 1.00 56.44 92 GLY A N 1
ATOM 671 C CA . GLY A 1 92 ? 1.957 19.778 -15.407 1.00 56.44 92 GLY A CA 1
ATOM 672 C C . GLY A 1 92 ? 3.078 20.833 -15.345 1.00 56.44 92 GLY A C 1
ATOM 673 O O . GLY A 1 92 ? 2.894 21.937 -15.846 1.00 56.44 92 GLY A O 1
ATOM 674 N N . LEU A 1 93 ? 4.237 20.506 -14.759 1.00 58.16 93 LEU A N 1
ATOM 675 C CA . LEU A 1 93 ? 5.431 21.355 -14.649 1.00 58.16 93 LEU A CA 1
ATOM 676 C C . LEU A 1 93 ? 6.603 20.875 -15.533 1.00 58.16 93 LEU A C 1
ATOM 678 O O . LEU A 1 93 ? 7.732 21.332 -15.363 1.00 58.16 93 LEU A O 1
ATOM 682 N N . GLY A 1 94 ? 6.358 19.955 -16.473 1.00 57.31 94 GLY A N 1
ATOM 683 C CA . GLY A 1 94 ? 7.352 19.499 -17.452 1.00 57.31 94 GLY A CA 1
ATOM 684 C C . GLY A 1 94 ? 8.310 18.408 -16.960 1.00 57.31 94 GLY A C 1
ATOM 685 O O . GLY A 1 94 ? 9.156 17.961 -17.732 1.00 57.31 94 GLY A O 1
ATOM 686 N N . SER A 1 95 ? 8.183 17.938 -15.714 1.00 59.78 95 SER A N 1
ATOM 687 C CA . SER A 1 95 ? 8.872 16.727 -15.250 1.00 59.78 95 SER A CA 1
ATOM 688 C C . SER A 1 95 ? 8.067 15.481 -15.615 1.00 59.78 95 SER A C 1
ATOM 690 O O . SER A 1 95 ? 6.842 15.527 -15.664 1.00 59.78 95 SER A O 1
ATOM 692 N N . LYS A 1 96 ? 8.738 14.360 -15.884 1.00 66.31 96 LYS A N 1
ATOM 693 C CA . LYS A 1 96 ? 8.083 13.062 -16.083 1.00 66.31 96 LYS A CA 1
ATOM 694 C C . LYS A 1 96 ? 8.109 12.277 -14.776 1.00 66.31 96 LYS A C 1
ATOM 696 O O . LYS A 1 96 ? 9.144 12.233 -14.116 1.00 66.31 96 LYS A O 1
ATOM 701 N N . GLU A 1 97 ? 6.998 11.648 -14.426 1.00 73.00 97 GLU A N 1
ATOM 702 C CA . GLU A 1 97 ? 6.885 10.798 -13.243 1.00 73.00 97 GLU A CA 1
ATOM 703 C C . GLU A 1 97 ? 6.688 9.340 -13.658 1.00 73.00 97 GLU A C 1
ATOM 705 O O . GLU A 1 97 ? 5.928 9.042 -14.583 1.00 73.00 97 GLU A O 1
ATOM 710 N N . VAL A 1 98 ? 7.406 8.436 -12.989 1.00 78.12 98 VAL A N 1
ATOM 711 C CA . VAL A 1 98 ? 7.210 6.992 -13.141 1.00 78.12 98 VAL A CA 1
ATOM 712 C C . VAL A 1 98 ? 6.111 6.572 -12.172 1.00 78.12 98 VAL A C 1
ATOM 714 O O . VAL A 1 98 ? 6.245 6.790 -10.968 1.00 78.12 98 VAL A O 1
ATOM 717 N N . VAL A 1 99 ? 5.054 5.951 -12.696 1.00 84.25 99 VAL A N 1
ATOM 718 C CA . VAL A 1 99 ? 4.065 5.214 -11.903 1.00 84.25 99 VAL A CA 1
ATOM 719 C C . VAL A 1 99 ? 4.396 3.744 -11.981 1.00 84.25 99 VAL A C 1
ATOM 721 O O . VAL A 1 99 ? 4.474 3.184 -13.076 1.00 84.25 99 VAL A O 1
ATOM 724 N N . VAL A 1 100 ? 4.518 3.113 -10.825 1.00 89.50 100 VAL A N 1
ATOM 725 C CA . VAL A 1 100 ? 4.572 1.662 -10.702 1.00 89.50 100 VAL A CA 1
ATOM 726 C C . VAL A 1 100 ? 3.224 1.189 -10.185 1.00 89.50 100 VAL A C 1
ATOM 728 O O . VAL A 1 100 ? 2.752 1.658 -9.152 1.00 89.50 100 VAL A O 1
ATOM 731 N N . ILE A 1 101 ? 2.601 0.276 -10.919 1.00 91.69 101 ILE A N 1
ATOM 732 C CA . ILE A 1 101 ? 1.394 -0.425 -10.502 1.00 91.69 101 ILE A CA 1
ATOM 733 C C . ILE A 1 101 ? 1.837 -1.736 -9.880 1.00 91.69 101 ILE A C 1
ATOM 735 O O . ILE A 1 101 ? 2.495 -2.559 -10.523 1.00 91.69 101 ILE A O 1
ATOM 739 N N . LEU A 1 102 ? 1.447 -1.925 -8.631 1.00 91.81 102 LEU A N 1
ATOM 740 C CA . LEU A 1 102 ? 1.633 -3.167 -7.917 1.00 91.81 102 LEU A CA 1
ATOM 741 C C . LEU A 1 102 ? 0.273 -3.806 -7.668 1.00 91.81 102 LEU A C 1
ATOM 743 O O . LEU A 1 102 ? -0.705 -3.114 -7.373 1.00 91.81 102 LEU A O 1
ATOM 747 N N . GLU A 1 103 ? 0.222 -5.123 -7.779 1.00 89.12 103 GLU A N 1
ATOM 748 C CA . GLU A 1 103 ? -0.973 -5.913 -7.522 1.00 89.12 103 GLU A CA 1
ATOM 749 C C . GLU A 1 103 ? -0.742 -6.872 -6.364 1.00 89.12 103 GLU A C 1
ATOM 751 O O . GLU A 1 103 ? 0.366 -7.349 -6.129 1.00 89.12 103 GLU A O 1
ATOM 756 N N . ARG A 1 104 ? -1.806 -7.180 -5.642 1.00 84.44 104 ARG A N 1
ATOM 757 C CA . ARG A 1 104 ? -1.825 -8.249 -4.656 1.00 84.44 104 ARG A CA 1
ATOM 758 C C . ARG A 1 104 ? -3.087 -9.057 -4.896 1.00 84.44 104 ARG A C 1
ATOM 760 O O . ARG A 1 104 ? -4.188 -8.551 -4.699 1.00 84.44 104 ARG A O 1
ATOM 767 N N . GLY A 1 105 ? -2.930 -10.299 -5.351 1.00 71.88 105 GLY A N 1
ATOM 768 C CA . GLY A 1 105 ? -4.020 -11.273 -5.304 1.00 71.88 105 GLY A CA 1
ATOM 769 C C . GLY A 1 105 ? -4.363 -11.590 -3.849 1.00 71.88 105 GLY A C 1
ATOM 770 O O . GLY A 1 105 ? -3.507 -11.426 -2.976 1.00 71.88 105 GLY A O 1
ATOM 771 N N . GLY A 1 106 ? -5.601 -12.013 -3.583 1.00 62.06 106 GLY A N 1
ATOM 772 C CA . GLY A 1 106 ? -6.051 -12.429 -2.249 1.00 62.06 106 GLY A CA 1
ATOM 773 C C . GLY A 1 106 ? -5.268 -13.623 -1.666 1.00 62.06 106 GLY A C 1
ATOM 774 O O . GLY A 1 106 ? -4.069 -13.794 -1.886 1.00 62.06 106 GLY A O 1
ATOM 775 N N . CYS A 1 107 ? -5.939 -14.514 -0.934 1.00 53.06 107 CYS A N 1
ATOM 776 C CA . CYS A 1 107 ? -5.299 -15.719 -0.373 1.00 53.06 107 CYS A CA 1
ATOM 777 C C . CYS A 1 107 ? -4.942 -16.788 -1.431 1.00 53.06 107 CYS A C 1
ATOM 779 O O . CYS A 1 107 ? -4.720 -17.943 -1.077 1.00 53.06 107 CYS A O 1
ATOM 781 N N . GLU A 1 108 ? -4.896 -16.439 -2.723 1.00 55.97 108 GLU A N 1
ATOM 782 C CA . GLU A 1 108 ? -4.437 -17.366 -3.753 1.00 55.97 108 GLU A CA 1
ATOM 783 C C . GLU A 1 108 ? -2.971 -17.766 -3.504 1.00 55.97 108 GLU A C 1
ATOM 785 O O . GLU A 1 108 ? -2.138 -16.920 -3.131 1.00 55.97 108 GLU A O 1
ATOM 790 N N . PRO A 1 109 ? -2.645 -19.057 -3.696 1.00 50.91 109 PRO A N 1
ATOM 791 C CA . PRO A 1 109 ? -1.306 -19.573 -3.506 1.00 50.91 109 PRO A CA 1
ATOM 792 C C . PRO A 1 109 ? -0.458 -19.241 -4.735 1.00 50.91 109 PRO A C 1
ATOM 794 O O . PRO A 1 109 ? -0.221 -20.107 -5.560 1.00 50.91 109 PRO A O 1
ATOM 797 N N . GLU A 1 110 ? -0.030 -17.986 -4.866 1.00 47.22 110 GLU A N 1
ATOM 798 C CA . GLU A 1 110 ? 1.232 -17.591 -5.508 1.00 47.22 110 GLU A CA 1
ATOM 799 C C . GLU A 1 110 ? 1.422 -16.072 -5.410 1.00 47.22 110 GLU A C 1
ATOM 801 O O . GLU A 1 110 ? 0.572 -15.282 -5.814 1.00 47.22 110 GLU A O 1
ATOM 806 N N . GLY A 1 111 ? 2.549 -15.666 -4.829 1.00 52.50 111 GLY A N 1
ATOM 807 C CA . GLY A 1 111 ? 2.920 -14.273 -4.606 1.00 52.50 111 GLY A CA 1
ATOM 808 C C . GLY A 1 111 ? 3.636 -14.156 -3.276 1.00 52.50 111 GLY A C 1
ATOM 809 O O . GLY A 1 111 ? 3.038 -13.776 -2.275 1.00 52.50 111 GLY A O 1
ATOM 810 N N . ASP A 1 112 ? 4.893 -14.575 -3.234 1.00 58.59 112 ASP A N 1
ATOM 811 C CA . ASP A 1 112 ? 5.716 -14.427 -2.039 1.00 58.59 112 ASP A CA 1
ATOM 812 C C . ASP A 1 112 ? 5.903 -12.961 -1.666 1.00 58.59 112 ASP A C 1
ATOM 814 O O . ASP A 1 112 ? 5.811 -12.083 -2.523 1.00 58.59 112 ASP A O 1
ATOM 818 N N . ALA A 1 113 ? 6.212 -12.678 -0.398 1.00 72.88 113 ALA A N 1
ATOM 819 C CA . ALA A 1 113 ? 6.791 -11.382 -0.073 1.00 72.88 113 ALA A CA 1
ATOM 820 C C . ALA A 1 113 ? 8.032 -11.175 -0.955 1.00 72.88 113 ALA A C 1
ATOM 822 O O . ALA A 1 113 ? 8.877 -12.070 -1.078 1.00 72.88 113 ALA A O 1
ATOM 823 N N . TYR A 1 114 ? 8.121 -10.010 -1.583 1.00 82.62 114 TYR A N 1
ATOM 824 C CA . TYR A 1 114 ? 9.220 -9.674 -2.474 1.00 82.62 114 TYR A CA 1
ATOM 825 C C . TYR A 1 114 ? 10.100 -8.620 -1.823 1.00 82.62 114 TYR A C 1
ATOM 827 O O . TYR A 1 114 ? 9.611 -7.624 -1.297 1.00 82.62 114 TYR A O 1
ATOM 835 N N . GLU A 1 115 ? 11.409 -8.816 -1.899 1.00 89.94 115 GLU A N 1
ATOM 836 C CA . GLU A 1 115 ? 12.345 -7.717 -1.723 1.00 89.94 115 GLU A CA 1
ATOM 837 C C . GLU A 1 115 ? 12.513 -7.025 -3.075 1.00 89.94 115 GLU A C 1
ATOM 839 O O . GLU A 1 115 ? 12.837 -7.679 -4.070 1.00 89.94 115 GLU A O 1
ATOM 844 N N . TYR A 1 116 ? 12.297 -5.712 -3.111 1.00 91.31 116 TYR A N 1
ATOM 845 C CA . TYR A 1 116 ? 12.453 -4.907 -4.316 1.00 91.31 116 TYR A CA 1
ATOM 846 C C . TYR A 1 116 ? 13.775 -4.163 -4.342 1.00 91.31 116 TYR A C 1
ATOM 848 O O . TYR A 1 116 ? 14.230 -3.596 -3.348 1.00 91.31 116 TYR A O 1
ATOM 856 N N . ARG A 1 117 ? 14.346 -4.064 -5.537 1.00 90.44 117 ARG A N 1
ATOM 857 C CA . ARG A 1 117 ? 15.516 -3.239 -5.811 1.00 90.44 117 ARG A CA 1
ATOM 858 C C . ARG A 1 117 ? 15.261 -2.372 -7.028 1.00 90.44 117 ARG A C 1
ATOM 860 O O . ARG A 1 117 ? 14.854 -2.860 -8.078 1.00 90.44 117 ARG A O 1
ATOM 867 N N . LEU A 1 118 ? 15.510 -1.084 -6.866 1.00 87.50 118 LEU A N 1
ATOM 868 C CA . LEU A 1 118 ? 15.431 -0.077 -7.903 1.00 87.50 118 LEU A CA 1
ATOM 869 C C . LEU A 1 118 ? 16.851 0.267 -8.347 1.00 87.50 118 LEU A C 1
ATOM 871 O O . LEU A 1 118 ? 17.691 0.641 -7.529 1.00 87.50 118 LEU A O 1
ATOM 875 N N . LEU A 1 119 ? 17.107 0.160 -9.643 1.00 85.62 119 LEU A N 1
ATOM 876 C CA . LEU A 1 119 ? 18.360 0.581 -10.259 1.00 85.62 119 LEU A CA 1
ATOM 877 C C . LEU A 1 119 ? 18.062 1.745 -11.201 1.00 85.62 119 LEU A C 1
ATOM 879 O O . LEU A 1 119 ? 17.259 1.605 -12.124 1.00 85.62 119 LEU A O 1
ATOM 883 N N . GLY A 1 120 ? 18.679 2.894 -10.938 1.00 77.62 120 GLY A N 1
ATOM 884 C CA . GLY A 1 120 ? 18.592 4.095 -11.766 1.00 77.62 120 GLY A CA 1
ATOM 885 C C . GLY A 1 120 ? 19.959 4.410 -12.359 1.00 77.62 120 GLY A C 1
ATOM 886 O O . GLY A 1 120 ? 20.931 4.539 -11.613 1.00 77.62 120 GLY A O 1
ATOM 887 N N . THR A 1 121 ? 20.075 4.506 -13.687 1.00 69.12 121 THR A N 1
ATOM 888 C CA . THR A 1 121 ? 21.375 4.795 -14.307 1.00 69.12 121 THR A CA 1
ATOM 889 C C . THR A 1 121 ? 21.311 5.635 -15.579 1.00 69.12 121 THR A C 1
ATOM 891 O O . THR A 1 121 ? 20.363 5.584 -16.365 1.00 69.12 121 THR A O 1
ATOM 894 N N . ARG A 1 122 ? 22.384 6.409 -15.794 1.00 67.75 122 ARG A N 1
ATOM 895 C CA . ARG A 1 122 ? 22.588 7.303 -16.951 1.00 67.75 122 ARG A CA 1
ATOM 896 C C . ARG A 1 122 ? 23.408 6.666 -18.074 1.00 67.75 122 ARG A C 1
ATOM 898 O O . ARG A 1 122 ? 23.591 7.285 -19.120 1.00 67.75 122 ARG A O 1
ATOM 905 N N . ARG A 1 123 ? 23.974 5.474 -17.854 1.00 65.50 123 ARG A N 1
ATOM 906 C CA . ARG A 1 123 ? 24.792 4.755 -18.841 1.00 65.50 123 ARG A CA 1
ATOM 907 C C . ARG A 1 123 ? 24.324 3.309 -18.942 1.00 65.50 123 ARG A C 1
ATOM 909 O O . ARG A 1 123 ? 24.231 2.596 -17.952 1.00 65.50 123 ARG A O 1
ATOM 916 N N . THR A 1 124 ? 24.078 2.850 -20.163 1.00 62.31 124 THR A N 1
ATOM 917 C CA . THR A 1 124 ? 23.661 1.465 -20.425 1.00 62.31 124 THR A CA 1
ATOM 918 C C . THR A 1 124 ? 24.730 0.440 -20.032 1.00 62.31 124 THR A C 1
ATOM 920 O O . THR A 1 124 ? 24.385 -0.665 -19.630 1.00 62.31 124 THR A O 1
ATOM 923 N N . SER A 1 125 ? 26.019 0.799 -20.075 1.00 64.19 125 SER A N 1
ATOM 924 C CA . SER A 1 125 ? 27.117 -0.086 -19.656 1.00 64.19 125 SER A CA 1
ATOM 925 C C . SER A 1 125 ? 27.103 -0.382 -18.152 1.00 64.19 125 SER A C 1
ATOM 927 O O . SER A 1 125 ? 27.283 -1.530 -17.764 1.00 64.19 125 SER A O 1
ATOM 929 N N . THR A 1 126 ? 26.822 0.621 -17.312 1.00 73.81 126 THR A N 1
ATOM 930 C CA . THR A 1 126 ? 26.678 0.429 -15.858 1.00 73.81 126 THR A CA 1
ATOM 931 C C . THR A 1 126 ? 25.396 -0.329 -15.523 1.00 73.81 126 THR A C 1
ATOM 933 O O . THR A 1 126 ? 25.402 -1.138 -14.605 1.00 73.81 126 THR A O 1
ATOM 936 N N . MET A 1 127 ? 24.332 -0.171 -16.324 1.00 78.44 127 MET A N 1
ATOM 937 C CA . MET A 1 127 ? 23.110 -0.975 -16.180 1.00 78.44 127 MET A CA 1
ATOM 938 C C . MET A 1 127 ? 23.395 -2.473 -16.314 1.00 78.44 127 MET A C 1
ATOM 940 O O . MET A 1 127 ? 22.872 -3.270 -15.546 1.00 78.44 127 MET A O 1
ATOM 944 N N . HIS A 1 128 ? 24.216 -2.867 -17.291 1.00 81.50 128 HIS A N 1
ATOM 945 C CA . HIS A 1 128 ? 24.547 -4.274 -17.506 1.00 81.50 128 HIS A CA 1
ATOM 946 C C . HIS A 1 128 ? 25.280 -4.875 -16.300 1.00 81.50 128 HIS A C 1
ATOM 948 O O . HIS A 1 128 ? 24.920 -5.953 -15.834 1.00 81.50 128 HIS A O 1
ATOM 954 N N . GLU A 1 129 ? 26.273 -4.160 -15.769 1.00 85.19 129 GLU A N 1
ATOM 955 C CA . GLU A 1 129 ? 27.028 -4.590 -14.588 1.00 85.19 129 GLU A CA 1
ATOM 956 C C . GLU A 1 129 ? 26.135 -4.683 -13.344 1.00 85.19 129 GLU A C 1
ATOM 958 O O . GLU A 1 129 ? 26.151 -5.702 -12.655 1.00 85.19 129 GLU A O 1
ATOM 963 N N . GLU A 1 130 ? 25.306 -3.667 -13.090 1.00 86.75 130 GLU A N 1
ATOM 964 C CA . GLU A 1 130 ? 24.406 -3.636 -11.932 1.00 86.75 130 GLU A CA 1
ATOM 965 C C . GLU A 1 130 ? 23.302 -4.702 -12.016 1.00 86.75 130 GLU A C 1
ATOM 967 O O . GLU A 1 130 ? 22.990 -5.338 -11.008 1.00 86.75 130 GLU A O 1
ATOM 972 N N . LEU A 1 131 ? 22.743 -4.954 -13.208 1.00 89.56 131 LEU A N 1
ATOM 973 C CA . LEU A 1 131 ? 21.783 -6.045 -13.423 1.00 89.56 131 LEU A CA 1
ATOM 974 C C . LEU A 1 131 ? 22.426 -7.409 -13.186 1.00 89.56 131 LEU A C 1
ATOM 976 O O . LEU A 1 131 ? 21.820 -8.253 -12.533 1.00 89.56 131 LEU A O 1
ATOM 980 N N . ASN A 1 132 ? 23.647 -7.624 -13.683 1.00 90.25 132 ASN A N 1
ATOM 981 C CA . ASN A 1 132 ? 24.361 -8.881 -13.468 1.00 90.25 132 ASN A CA 1
ATOM 982 C C . ASN A 1 132 ? 24.688 -9.095 -11.983 1.00 90.25 132 ASN A C 1
ATOM 984 O O . ASN A 1 132 ? 24.529 -10.206 -11.478 1.00 90.25 132 ASN A O 1
ATOM 988 N N . ALA A 1 133 ? 25.106 -8.042 -11.273 1.00 90.50 133 ALA A N 1
ATOM 989 C CA . ALA A 1 133 ? 25.351 -8.102 -9.834 1.00 90.50 133 ALA A CA 1
ATOM 990 C C . ALA A 1 133 ? 24.063 -8.423 -9.057 1.00 90.50 133 ALA A C 1
ATOM 992 O O . ALA A 1 133 ? 24.051 -9.333 -8.231 1.00 90.50 133 ALA A O 1
ATOM 993 N N . ALA A 1 134 ? 22.953 -7.753 -9.379 1.00 91.62 134 ALA A N 1
ATOM 994 C CA . ALA A 1 134 ? 21.667 -8.024 -8.746 1.00 91.62 134 ALA A CA 1
ATOM 995 C C . ALA A 1 134 ? 21.154 -9.443 -9.057 1.00 91.62 134 ALA A C 1
ATOM 997 O O . ALA A 1 134 ? 20.637 -10.118 -8.167 1.00 91.62 134 ALA A O 1
ATOM 998 N N . ALA A 1 135 ? 21.349 -9.932 -10.284 1.00 91.94 135 ALA A N 1
ATOM 999 C CA . ALA A 1 135 ? 21.016 -11.305 -10.656 1.00 91.94 135 ALA A CA 1
ATOM 1000 C C . ALA A 1 135 ? 21.834 -12.335 -9.859 1.00 91.94 135 ALA A C 1
ATOM 1002 O O . ALA A 1 135 ? 21.283 -13.345 -9.425 1.00 91.94 135 ALA A O 1
ATOM 1003 N N . ALA A 1 136 ? 23.118 -12.062 -9.592 1.00 93.19 136 ALA A N 1
ATOM 1004 C CA . ALA A 1 136 ? 23.948 -12.901 -8.723 1.00 93.19 136 ALA A CA 1
ATOM 1005 C C . ALA A 1 136 ? 23.447 -12.935 -7.265 1.00 93.19 136 ALA A C 1
ATOM 1007 O O . ALA A 1 136 ? 23.688 -13.907 -6.553 1.00 93.19 136 ALA A O 1
ATOM 1008 N N . GLU A 1 137 ? 22.706 -11.911 -6.834 1.00 92.38 137 GLU A N 1
ATOM 1009 C CA . GLU A 1 137 ? 22.019 -11.851 -5.537 1.00 92.38 137 GLU A CA 1
ATOM 1010 C C . GLU A 1 137 ? 20.586 -12.430 -5.569 1.00 92.38 137 GLU A C 1
ATOM 1012 O O . GLU A 1 137 ? 19.846 -12.322 -4.586 1.00 92.38 137 GLU A O 1
ATOM 1017 N N . GLY A 1 138 ? 20.174 -13.034 -6.688 1.00 91.06 138 GLY A N 1
ATOM 1018 C CA . GLY A 1 138 ? 18.866 -13.676 -6.854 1.00 91.06 138 GLY A CA 1
ATOM 1019 C C . GLY A 1 138 ? 17.734 -12.740 -7.284 1.00 91.06 138 GLY A C 1
ATOM 1020 O O . GLY A 1 138 ? 16.574 -13.153 -7.285 1.00 91.06 138 GLY A O 1
ATOM 1021 N N . PHE A 1 139 ? 18.033 -11.492 -7.654 1.00 93.38 139 PHE A N 1
ATOM 1022 C CA . PHE A 1 139 ? 17.029 -10.575 -8.190 1.00 93.38 139 PHE A CA 1
ATOM 1023 C C . PHE A 1 139 ? 16.694 -10.875 -9.652 1.00 93.38 139 PHE A C 1
ATOM 1025 O O . PHE A 1 139 ? 17.563 -11.129 -10.481 1.00 93.38 139 PHE A O 1
ATOM 1032 N N . THR A 1 140 ? 15.412 -10.762 -9.977 1.00 92.81 140 THR A N 1
ATOM 1033 C CA . THR A 1 140 ? 14.867 -10.838 -11.332 1.00 92.81 140 THR A CA 1
ATOM 1034 C C . THR A 1 140 ? 14.353 -9.465 -11.749 1.00 92.81 140 THR A C 1
ATOM 1036 O O . THR A 1 140 ? 13.675 -8.791 -10.975 1.00 92.81 140 THR A O 1
ATOM 1039 N N . LEU A 1 141 ? 14.671 -9.037 -12.971 1.00 92.44 141 LEU A N 1
ATOM 1040 C CA . LEU A 1 141 ? 14.128 -7.815 -13.565 1.00 92.44 141 LEU A CA 1
ATOM 1041 C C . LEU A 1 141 ? 12.641 -8.004 -13.895 1.00 92.44 141 LEU A C 1
ATOM 1043 O O . LEU A 1 141 ? 12.300 -8.910 -14.651 1.00 92.44 141 LEU A O 1
ATOM 1047 N N . VAL A 1 142 ? 11.779 -7.128 -13.376 1.00 92.50 142 VAL A N 1
ATOM 1048 C CA . VAL A 1 142 ? 10.322 -7.167 -13.619 1.00 92.50 142 VAL A CA 1
ATOM 1049 C C . VAL A 1 142 ? 9.802 -5.968 -14.390 1.00 92.50 142 VAL A C 1
ATOM 1051 O O . VAL A 1 142 ? 8.825 -6.090 -15.121 1.00 92.50 142 VAL A O 1
ATOM 1054 N N . GLY A 1 143 ? 10.474 -4.825 -14.288 1.00 89.25 143 GLY A N 1
ATOM 1055 C CA . GLY A 1 143 ? 10.101 -3.620 -15.014 1.00 89.25 143 GLY A CA 1
ATOM 1056 C C . GLY A 1 143 ? 11.326 -2.832 -15.438 1.00 89.25 143 GLY A C 1
ATOM 1057 O O . GLY A 1 143 ? 12.293 -2.737 -14.692 1.00 89.25 143 GLY A O 1
ATOM 1058 N N . MET A 1 144 ? 11.284 -2.230 -16.624 1.00 88.12 144 MET A N 1
ATOM 1059 C CA . MET A 1 144 ? 12.292 -1.270 -17.077 1.00 88.12 144 MET A CA 1
ATOM 1060 C C . MET A 1 144 ? 11.623 -0.114 -17.821 1.00 88.12 144 MET A C 1
ATOM 1062 O O . MET A 1 144 ? 10.779 -0.339 -18.688 1.00 88.12 144 MET A O 1
ATOM 1066 N N . THR A 1 145 ? 11.911 1.125 -17.427 1.00 79.94 145 THR A N 1
ATOM 1067 C CA . THR A 1 145 ? 11.346 2.317 -18.069 1.00 79.94 145 THR A CA 1
ATOM 1068 C C . THR A 1 145 ? 12.399 3.386 -18.259 1.00 79.94 145 THR A C 1
ATOM 1070 O O . THR A 1 145 ? 13.317 3.534 -17.457 1.00 79.94 145 THR A O 1
ATOM 1073 N N . GLU A 1 146 ? 12.232 4.168 -19.314 1.00 77.06 146 GLU A N 1
ATOM 1074 C CA . GLU A 1 146 ? 12.997 5.382 -19.533 1.00 77.06 146 GLU A CA 1
ATOM 1075 C C . GLU A 1 146 ? 12.323 6.543 -18.794 1.00 77.06 146 GLU A C 1
ATOM 1077 O O . GLU A 1 146 ? 11.161 6.855 -19.048 1.00 77.06 146 GLU A O 1
ATOM 1082 N N . SER A 1 147 ? 13.032 7.180 -17.868 1.00 64.50 147 SER A N 1
ATOM 1083 C CA . SER A 1 147 ? 12.529 8.306 -17.084 1.00 64.50 147 SER A CA 1
ATOM 1084 C C . SER A 1 147 ? 13.380 9.557 -17.281 1.00 64.50 147 SER A C 1
ATOM 1086 O O . SER A 1 147 ? 14.561 9.488 -17.598 1.00 64.50 147 SER A O 1
ATOM 1088 N N . GLN A 1 148 ? 12.781 10.728 -17.071 1.00 62.34 148 GLN A N 1
ATOM 1089 C CA . GLN A 1 148 ? 13.495 12.004 -16.972 1.00 62.34 148 GLN A CA 1
ATOM 1090 C C . GLN A 1 148 ? 13.320 12.522 -15.546 1.00 62.34 148 GLN A C 1
ATOM 1092 O O . GLN A 1 148 ? 12.583 13.477 -15.303 1.00 62.34 148 GLN A O 1
ATOM 1097 N N . MET A 1 149 ? 13.929 11.826 -14.584 1.00 54.41 149 MET A N 1
ATOM 1098 C CA . MET A 1 149 ? 13.630 12.031 -13.166 1.00 54.41 149 MET A CA 1
ATOM 1099 C C . MET A 1 149 ? 14.259 13.296 -12.575 1.00 54.41 149 MET A C 1
ATOM 1101 O O . MET A 1 149 ? 13.818 13.764 -11.531 1.00 54.41 149 MET A O 1
ATOM 1105 N N . THR A 1 150 ? 15.256 13.911 -13.220 1.00 44.00 150 THR A N 1
ATOM 1106 C CA . THR A 1 150 ? 15.888 15.143 -12.722 1.00 44.00 150 THR A CA 1
ATOM 1107 C C . THR A 1 150 ? 16.635 15.872 -13.851 1.00 44.00 150 THR A C 1
ATOM 1109 O O . THR A 1 150 ? 17.443 15.266 -14.543 1.00 44.00 150 THR A O 1
ATOM 1112 N N . PHE A 1 151 ? 16.383 17.174 -14.034 1.00 41.66 151 PHE A N 1
ATOM 1113 C CA . PHE A 1 151 ? 17.173 18.102 -14.872 1.00 41.66 151 PHE A CA 1
ATOM 1114 C C . PHE A 1 151 ? 17.585 17.606 -16.278 1.00 41.66 151 PHE A C 1
ATOM 1116 O O . PHE A 1 151 ? 18.753 17.686 -16.651 1.00 41.66 151 PHE A O 1
ATOM 1123 N N . GLY A 1 152 ? 16.635 17.125 -17.086 1.00 48.22 152 GLY A N 1
ATOM 1124 C CA . GLY A 1 152 ? 16.861 16.917 -18.526 1.00 48.22 152 GLY A CA 1
ATOM 1125 C C . GLY A 1 152 ? 17.826 15.786 -18.900 1.00 48.22 152 GLY A C 1
ATOM 1126 O O . GLY A 1 152 ? 18.216 15.688 -20.060 1.00 48.22 152 GLY A O 1
ATOM 1127 N N . VAL A 1 153 ? 18.199 14.920 -17.955 1.00 52.75 153 VAL A N 1
ATOM 1128 C CA . VAL A 1 153 ? 18.932 13.682 -18.242 1.00 52.75 153 VAL A CA 1
ATOM 1129 C C . VAL A 1 153 ? 17.976 12.495 -18.241 1.00 52.75 153 VAL A C 1
ATOM 1131 O O . VAL A 1 153 ? 17.225 12.287 -17.288 1.00 52.75 153 VAL A O 1
ATOM 1134 N N . THR A 1 154 ? 18.012 11.724 -19.327 1.00 54.44 154 THR A N 1
ATOM 1135 C CA . THR A 1 154 ? 17.365 10.416 -19.422 1.00 54.44 154 THR A CA 1
ATOM 1136 C C . THR A 1 154 ? 18.046 9.439 -18.461 1.00 54.44 154 THR A C 1
ATOM 1138 O O . THR A 1 154 ? 19.265 9.267 -18.496 1.00 54.44 154 THR A O 1
ATOM 1141 N N . GLU A 1 155 ? 17.253 8.788 -17.621 1.00 71.31 155 GLU A N 1
ATOM 1142 C CA . GLU A 1 155 ? 17.666 7.756 -16.679 1.00 71.31 155 GLU A CA 1
ATOM 1143 C C . GLU A 1 155 ? 16.838 6.498 -16.948 1.00 71.31 155 GLU A C 1
ATOM 1145 O O . GLU A 1 155 ? 15.607 6.549 -16.976 1.00 71.31 155 GLU A O 1
ATOM 1150 N N . LEU A 1 156 ? 17.506 5.367 -17.180 1.00 74.94 156 LEU A N 1
ATOM 1151 C CA . LEU A 1 156 ? 16.825 4.077 -17.196 1.00 74.94 156 LEU A CA 1
ATOM 1152 C C . LEU A 1 156 ? 16.567 3.651 -15.760 1.00 74.94 156 LEU A C 1
ATOM 1154 O O . LEU A 1 156 ? 17.458 3.722 -14.915 1.00 74.94 156 LEU A O 1
ATOM 1158 N N . VAL A 1 157 ? 15.347 3.195 -15.518 1.00 80.06 157 VAL A N 1
ATOM 1159 C CA . VAL A 1 157 ? 14.863 2.773 -14.212 1.00 80.06 157 VAL A CA 1
ATOM 1160 C C . VAL A 1 157 ? 14.448 1.330 -14.337 1.00 80.06 157 VAL A C 1
ATOM 1162 O O . VAL A 1 157 ? 13.497 1.017 -15.054 1.00 80.06 157 VAL A O 1
ATOM 1165 N N . SER A 1 158 ? 15.171 0.463 -13.650 1.00 87.62 158 SER A N 1
ATOM 1166 C CA . SER A 1 158 ? 14.861 -0.953 -13.572 1.00 87.62 158 SER A CA 1
ATOM 1167 C C . SER A 1 158 ? 14.327 -1.288 -12.194 1.00 87.62 158 SER A C 1
ATOM 1169 O O . SER A 1 158 ? 14.917 -0.914 -11.182 1.00 87.62 158 SER A O 1
ATOM 1171 N N . ILE A 1 159 ? 13.219 -2.010 -12.171 1.00 90.94 159 ILE A N 1
ATOM 1172 C CA . ILE A 1 159 ? 12.603 -2.561 -10.975 1.00 90.94 159 ILE A CA 1
ATOM 1173 C C . ILE A 1 159 ? 12.883 -4.048 -10.999 1.00 90.94 159 ILE A C 1
ATOM 1175 O O . ILE A 1 159 ? 12.529 -4.749 -11.949 1.00 90.94 159 ILE A O 1
ATOM 1179 N N . LEU A 1 160 ? 13.538 -4.510 -9.950 1.00 93.19 160 LEU A N 1
ATOM 1180 C CA . LEU A 1 160 ? 13.849 -5.902 -9.738 1.00 93.19 160 LEU A CA 1
ATOM 1181 C C . LEU A 1 160 ? 13.164 -6.379 -8.472 1.00 93.19 160 LEU A C 1
ATOM 1183 O O . LEU A 1 160 ? 12.970 -5.606 -7.533 1.00 93.19 160 LEU A O 1
ATOM 1187 N N . HIS A 1 161 ? 12.863 -7.666 -8.432 1.00 92.25 161 HIS A N 1
ATOM 1188 C CA . HIS A 1 161 ? 12.361 -8.324 -7.240 1.00 92.25 161 HIS A CA 1
ATOM 1189 C C . HIS A 1 161 ? 13.115 -9.624 -6.972 1.00 92.25 161 HIS A C 1
ATOM 1191 O O . HIS A 1 161 ? 13.649 -10.245 -7.891 1.00 92.25 161 HIS A O 1
ATOM 1197 N N . ARG A 1 162 ? 13.148 -10.064 -5.722 1.00 89.75 162 ARG A N 1
ATOM 1198 C CA . ARG A 1 162 ? 13.464 -11.452 -5.375 1.00 89.75 162 ARG A CA 1
ATOM 1199 C C . ARG A 1 162 ? 12.505 -11.939 -4.312 1.00 89.75 162 ARG A C 1
ATOM 1201 O O . ARG A 1 162 ? 12.014 -11.143 -3.512 1.00 89.75 162 ARG A O 1
ATOM 1208 N N . ARG A 1 163 ? 12.245 -13.243 -4.302 1.00 81.75 163 ARG A N 1
ATOM 1209 C CA . ARG A 1 163 ? 11.472 -13.885 -3.237 1.00 81.75 163 ARG A CA 1
ATOM 1210 C C . ARG A 1 163 ? 12.188 -13.647 -1.907 1.00 81.75 163 ARG A C 1
ATOM 1212 O O . ARG A 1 163 ? 13.387 -13.894 -1.806 1.00 81.75 163 ARG A O 1
ATOM 1219 N 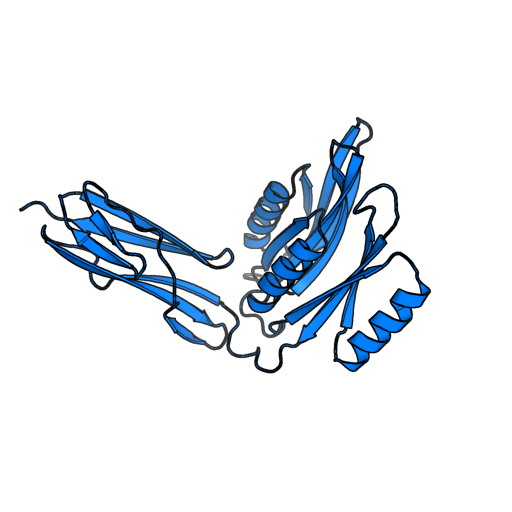N . SER A 1 164 ? 11.469 -13.157 -0.906 1.00 70.25 164 SER A N 1
ATOM 1220 C CA . SER A 1 164 ? 12.003 -13.022 0.445 1.00 70.25 164 SER A CA 1
ATOM 1221 C C . SER A 1 164 ? 12.192 -14.420 1.045 1.00 70.25 164 SER A C 1
ATOM 1223 O O . SER A 1 164 ? 11.238 -15.201 1.140 1.00 70.25 164 SER A O 1
ATOM 1225 N N . GLU A 1 165 ? 13.428 -14.764 1.415 1.00 56.22 165 GLU A N 1
ATOM 1226 C CA . GLU A 1 165 ? 13.728 -16.002 2.138 1.00 56.22 165 GLU A CA 1
ATOM 1227 C C . GLU A 1 165 ? 13.067 -15.928 3.528 1.00 56.22 165 GLU A C 1
ATOM 1229 O O . GLU A 1 165 ? 13.494 -15.173 4.395 1.00 56.22 165 GLU A O 1
ATOM 1234 N N . GLY A 1 166 ? 11.964 -16.670 3.704 1.00 53.66 166 GLY A N 1
ATOM 1235 C CA . GLY A 1 166 ? 11.112 -16.655 4.908 1.00 53.66 166 GLY A CA 1
ATOM 1236 C C . GLY A 1 166 ? 9.663 -16.180 4.686 1.00 53.66 166 GLY A C 1
ATOM 1237 O O . GLY A 1 166 ? 8.849 -16.253 5.602 1.00 53.66 166 GLY A O 1
ATOM 1238 N N . GLY A 1 167 ? 9.306 -15.732 3.475 1.00 48.47 167 GLY A N 1
ATOM 1239 C CA . GLY A 1 167 ? 8.077 -14.967 3.202 1.00 48.47 167 GLY A CA 1
ATOM 1240 C C . GLY A 1 167 ? 6.756 -15.726 3.002 1.00 48.47 167 GLY A C 1
ATOM 1241 O O . GLY A 1 167 ? 5.757 -15.090 2.673 1.00 48.47 167 GLY A O 1
ATOM 1242 N N . ALA A 1 168 ? 6.703 -17.050 3.182 1.00 45.75 168 ALA A N 1
ATOM 1243 C CA . ALA A 1 168 ? 5.449 -17.797 3.011 1.00 45.75 168 ALA A CA 1
ATOM 1244 C C . ALA A 1 168 ? 4.465 -17.623 4.192 1.00 45.75 168 ALA A C 1
ATOM 1246 O O . ALA A 1 168 ? 3.270 -17.829 4.009 1.00 45.75 168 ALA A O 1
ATOM 1247 N N . SER A 1 169 ? 4.944 -17.210 5.375 1.00 45.78 169 SER A N 1
ATOM 1248 C CA . SER A 1 169 ? 4.161 -17.192 6.630 1.00 45.78 169 SER A CA 1
ATOM 1249 C C . SER A 1 169 ? 3.673 -15.798 7.077 1.00 45.78 169 SER A C 1
ATOM 1251 O O . SER A 1 169 ? 2.957 -15.684 8.058 1.00 45.78 169 SER A O 1
ATOM 1253 N N . MET A 1 170 ? 4.003 -14.717 6.354 1.00 56.22 170 MET A N 1
ATOM 1254 C CA . MET A 1 170 ? 3.694 -13.334 6.788 1.00 56.22 170 MET A CA 1
ATOM 1255 C C . MET A 1 170 ? 2.840 -12.521 5.797 1.00 56.22 170 MET A C 1
ATOM 1257 O O . MET A 1 170 ? 2.793 -11.292 5.859 1.00 56.22 170 MET A O 1
ATOM 1261 N N . ARG A 1 171 ? 2.144 -13.162 4.846 1.00 68.38 171 ARG A N 1
ATOM 1262 C CA . ARG A 1 171 ? 1.256 -12.432 3.918 1.00 68.38 171 ARG A CA 1
ATOM 1263 C C . ARG A 1 171 ? -0.007 -11.990 4.637 1.00 68.38 171 ARG A C 1
ATOM 1265 O O . ARG A 1 171 ? -0.806 -12.841 4.999 1.00 68.38 171 ARG A O 1
ATOM 1272 N N . VAL A 1 172 ? -0.205 -10.686 4.810 1.00 70.75 172 VAL A N 1
ATOM 1273 C CA . VAL A 1 172 ? -1.394 -10.149 5.486 1.00 70.75 172 VAL A CA 1
ATOM 1274 C C . VAL A 1 172 ? -2.661 -10.415 4.664 1.00 70.75 172 VAL A C 1
ATOM 1276 O O . VAL A 1 172 ? -2.787 -9.902 3.550 1.00 70.75 172 VAL A O 1
ATOM 1279 N N . SER A 1 173 ? -3.606 -11.169 5.226 1.00 72.81 173 SER A N 1
ATOM 1280 C CA . SER A 1 173 ? -4.952 -11.424 4.689 1.00 72.81 173 SER A CA 1
ATOM 1281 C C . SER A 1 173 ? -5.994 -10.422 5.205 1.00 72.81 173 SER A C 1
ATOM 1283 O O . SER A 1 173 ? -7.032 -10.223 4.575 1.00 72.81 173 SER A O 1
ATOM 1285 N N . GLY A 1 174 ? -5.710 -9.748 6.321 1.00 75.06 174 GLY A N 1
ATOM 1286 C CA . GLY A 1 174 ? -6.542 -8.682 6.867 1.00 75.06 174 GLY A CA 1
ATOM 1287 C C . GLY A 1 174 ? -6.016 -8.160 8.199 1.00 75.06 174 GLY A C 1
ATOM 1288 O O . GLY A 1 174 ? -5.016 -8.645 8.728 1.00 75.06 174 GLY A O 1
ATOM 1289 N N . ILE A 1 175 ? -6.712 -7.171 8.756 1.00 87.00 175 ILE A N 1
ATOM 1290 C CA . ILE A 1 175 ? -6.454 -6.659 10.105 1.00 87.00 175 ILE A CA 1
ATOM 1291 C C . ILE A 1 175 ? -7.758 -6.579 10.898 1.00 87.00 175 ILE A C 1
ATOM 1293 O O . ILE A 1 175 ? -8.834 -6.412 10.322 1.00 87.00 175 ILE A O 1
ATOM 1297 N N . ALA A 1 176 ? -7.657 -6.641 12.221 1.00 89.69 176 ALA A N 1
ATOM 1298 C CA . ALA A 1 176 ? -8.734 -6.279 13.134 1.00 89.69 176 ALA A CA 1
ATOM 1299 C C . ALA A 1 176 ? -8.224 -5.308 14.194 1.00 89.69 176 ALA A C 1
ATOM 1301 O O . ALA A 1 176 ? -7.053 -5.326 14.567 1.00 89.69 176 ALA A O 1
ATOM 1302 N N . LEU A 1 177 ? -9.136 -4.489 14.708 1.00 95.62 177 LEU A N 1
ATOM 1303 C CA . LEU A 1 177 ? -8.881 -3.621 15.844 1.00 95.62 177 LEU A CA 1
ATOM 1304 C C . LEU A 1 177 ? -9.744 -4.086 17.015 1.00 95.62 177 LEU A C 1
ATOM 1306 O O . LEU A 1 177 ? -10.944 -3.825 17.064 1.00 95.62 177 LEU A O 1
ATOM 1310 N N . GLY A 1 178 ? -9.132 -4.817 17.942 1.00 93.62 178 GLY A N 1
ATOM 1311 C CA . GLY A 1 178 ? -9.772 -5.237 19.182 1.00 93.62 178 GLY A CA 1
ATOM 1312 C C . GLY A 1 178 ? -9.678 -4.169 20.269 1.00 93.62 178 GLY A C 1
ATOM 1313 O O . GLY A 1 178 ? -8.858 -3.250 20.210 1.00 93.62 178 GLY A O 1
ATOM 1314 N N . SER A 1 179 ? -10.494 -4.320 21.309 1.00 96.06 179 SER A N 1
ATOM 1315 C CA . SER A 1 179 ? -10.327 -3.587 22.561 1.00 96.06 179 SER A CA 1
ATOM 1316 C C . SER A 1 179 ? -10.645 -4.482 23.751 1.00 96.06 179 SER A C 1
ATOM 1318 O O . SER A 1 179 ? -11.551 -5.311 23.676 1.00 96.06 179 SER A O 1
ATOM 1320 N N . SER A 1 180 ? -9.939 -4.289 24.867 1.00 96.00 180 SER A N 1
ATOM 1321 C CA . SER A 1 180 ? -10.222 -5.007 26.116 1.00 96.00 180 SER A CA 1
ATOM 1322 C C . SER A 1 180 ? -11.610 -4.689 26.691 1.00 96.00 180 SER A C 1
ATOM 1324 O O . SER A 1 180 ? -12.138 -5.475 27.473 1.00 96.00 180 SER A O 1
ATOM 1326 N N . ALA A 1 181 ? -12.194 -3.540 26.332 1.00 94.12 181 ALA A N 1
ATOM 1327 C CA . ALA A 1 181 ? -13.568 -3.175 26.660 1.00 94.12 181 ALA A CA 1
ATOM 1328 C C . ALA A 1 181 ? -14.102 -2.142 25.660 1.00 94.12 181 ALA A C 1
ATOM 1330 O O . ALA A 1 181 ? -13.465 -1.123 25.413 1.00 94.12 181 ALA A O 1
ATOM 1331 N N . THR A 1 182 ? -15.306 -2.362 25.135 1.00 96.50 182 THR A N 1
ATOM 1332 C CA . THR A 1 182 ? -15.991 -1.411 24.236 1.00 96.50 182 THR A CA 1
ATOM 1333 C C . THR A 1 182 ? -16.930 -0.458 24.973 1.00 96.50 182 THR A C 1
ATOM 1335 O O . THR A 1 182 ? -17.410 0.518 24.399 1.00 96.50 182 THR A O 1
ATOM 1338 N N . THR A 1 183 ? -17.190 -0.723 26.255 1.00 96.19 183 THR A N 1
ATOM 1339 C CA . THR A 1 183 ? -18.002 0.118 27.136 1.00 96.19 183 THR A CA 1
ATOM 1340 C C . THR A 1 183 ? -17.245 0.390 28.429 1.00 96.19 183 THR A C 1
ATOM 1342 O O . THR A 1 183 ? -16.769 -0.544 29.072 1.00 96.19 183 THR A O 1
ATOM 1345 N N . LEU A 1 184 ? -17.134 1.661 28.815 1.00 97.00 184 LEU A N 1
ATOM 1346 C CA . LEU A 1 184 ? -16.400 2.106 29.999 1.00 97.00 184 LEU A CA 1
ATOM 1347 C C . LEU A 1 184 ? -17.282 2.982 30.894 1.00 97.00 184 LEU A C 1
ATOM 1349 O O . LEU A 1 184 ? -18.101 3.758 30.412 1.00 97.00 184 LEU A O 1
ATOM 1353 N N . GLY A 1 185 ? -17.086 2.899 32.208 1.00 96.25 185 GLY A N 1
ATOM 1354 C CA . GLY A 1 185 ? -17.507 3.964 33.121 1.00 96.25 185 GLY A CA 1
ATOM 1355 C C . GLY A 1 185 ? -16.472 5.092 33.143 1.00 96.25 185 GLY A C 1
ATOM 1356 O O . GLY A 1 185 ? -15.312 4.873 32.791 1.00 96.25 185 GLY A O 1
ATOM 1357 N N . ILE A 1 186 ? -16.859 6.292 33.583 1.00 96.25 186 ILE A N 1
ATOM 1358 C CA . ILE A 1 186 ? -15.919 7.411 33.779 1.00 96.25 186 ILE A CA 1
ATOM 1359 C C . ILE A 1 186 ? -14.781 6.991 34.725 1.00 96.25 186 ILE A C 1
ATOM 1361 O O . ILE A 1 186 ? -15.030 6.437 35.795 1.00 96.25 186 ILE A O 1
ATOM 1365 N N . GLY A 1 187 ? -13.535 7.264 34.330 1.00 95.25 187 GLY A N 1
ATOM 1366 C CA . GLY A 1 187 ? -12.312 6.815 35.007 1.00 95.25 187 GLY A CA 1
ATOM 1367 C C . GLY A 1 187 ? -11.867 5.393 34.642 1.00 95.25 187 GLY A C 1
ATOM 1368 O O . GLY A 1 187 ? -10.747 5.003 34.970 1.00 95.25 187 GLY A O 1
ATOM 1369 N N . GLY A 1 188 ? -12.711 4.623 33.949 1.00 96.75 188 GLY A N 1
ATOM 1370 C CA . GLY A 1 188 ? -12.380 3.301 33.431 1.00 96.75 188 GLY A CA 1
ATOM 1371 C C . GLY A 1 188 ? -11.371 3.359 32.287 1.00 96.75 188 GLY A C 1
ATOM 1372 O O . GLY A 1 188 ? -11.181 4.394 31.641 1.00 96.75 188 GLY A O 1
ATOM 1373 N N . THR A 1 189 ? -10.720 2.228 32.027 1.00 97.75 189 THR A N 1
ATOM 1374 C CA . THR A 1 189 ? -9.655 2.141 31.025 1.00 97.75 189 THR A CA 1
ATOM 1375 C C . THR A 1 189 ? -9.842 0.942 30.118 1.00 97.75 189 THR A C 1
ATOM 1377 O O . THR A 1 189 ? -10.259 -0.118 30.581 1.00 97.75 189 THR A O 1
ATOM 1380 N N . ALA A 1 190 ? -9.479 1.098 28.851 1.00 97.44 190 ALA A N 1
ATOM 1381 C CA . ALA A 1 190 ? -9.400 0.013 27.881 1.00 97.44 190 ALA A CA 1
ATOM 1382 C C . ALA A 1 190 ? -8.055 0.071 27.163 1.00 97.44 190 ALA A C 1
ATOM 1384 O O . ALA A 1 190 ? -7.437 1.130 27.091 1.00 97.44 190 ALA A O 1
ATOM 1385 N N . THR A 1 191 ? -7.620 -1.046 26.602 1.00 97.19 191 THR A N 1
ATOM 1386 C CA . THR A 1 191 ? -6.456 -1.088 25.717 1.00 97.19 191 THR A CA 1
ATOM 1387 C C . THR A 1 191 ? -6.924 -1.495 24.332 1.00 97.19 191 THR A C 1
ATOM 1389 O O . THR A 1 191 ? -7.708 -2.438 24.200 1.00 97.19 191 THR A O 1
ATOM 1392 N N . LEU A 1 192 ? -6.489 -0.761 23.311 1.00 96.69 192 LEU A N 1
ATOM 1393 C CA . LEU A 1 192 ? -6.678 -1.126 21.913 1.00 96.69 192 LEU A CA 1
ATOM 1394 C C . LEU A 1 192 ? -5.633 -2.175 21.520 1.00 96.69 192 LEU A C 1
ATOM 1396 O O . LEU A 1 192 ? -4.455 -2.029 21.837 1.00 96.69 192 LEU A O 1
ATOM 1400 N N . THR A 1 193 ? -6.063 -3.232 20.839 1.00 94.62 193 THR A N 1
ATOM 1401 C CA . THR A 1 193 ? -5.193 -4.333 20.409 1.00 94.62 193 THR A CA 1
ATOM 1402 C C . THR A 1 193 ? -5.401 -4.574 18.920 1.00 94.62 193 THR A C 1
ATOM 1404 O O . THR A 1 193 ? -6.326 -5.294 18.537 1.00 94.62 193 THR A O 1
ATOM 1407 N N . PRO A 1 194 ? -4.592 -3.941 18.062 1.00 92.75 194 PRO A N 1
ATOM 1408 C CA . PRO A 1 194 ? -4.597 -4.252 16.646 1.00 92.75 194 PRO A CA 1
ATOM 1409 C C . PRO A 1 194 ? -4.010 -5.649 16.416 1.00 92.75 194 PRO A C 1
ATOM 1411 O O . PRO A 1 194 ? -3.056 -6.058 17.075 1.00 92.75 194 PRO A O 1
ATOM 1414 N N . THR A 1 195 ? -4.596 -6.406 15.499 1.00 89.19 195 THR A N 1
ATOM 1415 C CA . THR A 1 195 ? -4.178 -7.768 15.149 1.00 89.19 195 THR A CA 1
ATOM 1416 C C . THR A 1 195 ? -4.077 -7.877 13.642 1.00 89.19 195 THR A C 1
ATOM 1418 O O . THR A 1 195 ? -4.971 -7.421 12.924 1.00 89.19 195 THR A O 1
ATOM 1421 N N . VAL A 1 196 ? -2.995 -8.482 13.170 1.00 83.19 196 VAL A N 1
ATOM 1422 C CA . VAL A 1 196 ? -2.797 -8.816 11.763 1.00 83.19 196 VAL A CA 1
ATOM 1423 C C . VAL A 1 196 ? -3.096 -10.296 11.553 1.00 83.19 196 VAL A C 1
ATOM 1425 O O . VAL A 1 196 ? -2.722 -11.131 12.375 1.00 83.19 196 VAL A O 1
ATOM 1428 N N . PHE A 1 197 ? -3.810 -10.612 10.476 1.00 80.31 197 PHE A N 1
ATOM 1429 C CA . PHE A 1 197 ? -4.092 -11.980 10.050 1.00 80.31 197 PHE A CA 1
ATOM 1430 C C . PHE A 1 197 ? -3.273 -12.301 8.819 1.00 80.31 197 PHE A C 1
ATOM 1432 O O . PHE A 1 197 ? -3.128 -11.453 7.936 1.00 80.31 197 PHE A O 1
ATOM 1439 N N . TYR A 1 198 ? -2.790 -13.533 8.747 1.00 75.75 198 TYR A N 1
ATOM 1440 C CA . TYR A 1 198 ? -1.963 -14.013 7.658 1.00 75.75 1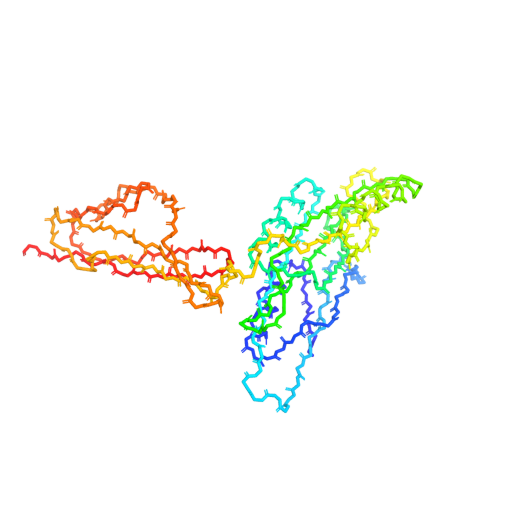98 TYR A CA 1
ATOM 1441 C C . TYR A 1 198 ? -2.714 -15.002 6.760 1.00 75.75 198 TYR A C 1
ATOM 1443 O O . TYR A 1 198 ? -3.719 -15.600 7.151 1.00 75.75 198 TYR A O 1
ATOM 1451 N N . CYS A 1 199 ? -2.263 -15.157 5.516 1.00 68.75 199 CYS A N 1
ATOM 1452 C CA . CYS A 1 199 ? -2.853 -16.091 4.552 1.00 68.75 199 CYS A CA 1
ATOM 1453 C C . CYS A 1 199 ? -2.618 -17.563 4.930 1.00 68.75 199 CYS A C 1
ATOM 1455 O O . CYS A 1 199 ? -3.347 -18.427 4.452 1.00 68.75 199 CYS A O 1
ATOM 1457 N N . ASP A 1 200 ? -1.631 -17.858 5.783 1.00 68.50 200 ASP A N 1
ATOM 1458 C CA . ASP A 1 200 ? -1.398 -19.200 6.336 1.00 68.50 200 ASP A CA 1
ATOM 1459 C C . ASP A 1 200 ? -2.356 -19.545 7.499 1.00 68.50 200 ASP A C 1
ATOM 1461 O O . ASP A 1 200 ? -2.286 -20.634 8.069 1.00 68.50 200 ASP A O 1
ATOM 1465 N N . GLY A 1 201 ? -3.269 -18.625 7.833 1.00 72.56 201 GLY A N 1
ATOM 1466 C CA . GLY A 1 201 ? -4.249 -18.761 8.906 1.00 72.56 201 GLY A CA 1
ATOM 1467 C C . GLY A 1 201 ? -3.731 -18.361 10.288 1.00 72.56 201 GLY A C 1
ATOM 1468 O O . GLY A 1 201 ? -4.506 -18.396 11.245 1.00 72.56 201 GLY A O 1
ATOM 1469 N N . THR A 1 202 ? -2.460 -17.975 10.420 1.00 80.94 202 THR A N 1
ATOM 1470 C CA . THR A 1 202 ? -1.914 -17.453 11.677 1.00 80.94 202 THR A CA 1
ATOM 1471 C C . THR A 1 202 ? -2.275 -15.977 11.878 1.00 80.94 202 THR A C 1
ATOM 1473 O O . THR A 1 202 ? -2.776 -15.297 10.978 1.00 80.94 202 THR A O 1
ATOM 1476 N N . SER A 1 203 ? -2.072 -15.470 13.093 1.00 84.12 203 SER A N 1
ATOM 1477 C CA . SER A 1 203 ? -2.316 -14.068 13.434 1.00 84.12 203 SER A CA 1
ATOM 1478 C C . SER A 1 203 ? -1.434 -13.636 14.592 1.00 84.12 203 SER A C 1
ATOM 1480 O O . SER A 1 203 ? -1.179 -14.441 15.492 1.00 84.12 203 SER A O 1
ATOM 1482 N N . GLU A 1 204 ? -1.063 -12.362 14.635 1.00 86.00 204 GLU A N 1
ATOM 1483 C CA . GLU A 1 204 ? -0.294 -11.798 15.744 1.00 86.00 204 GLU A CA 1
ATOM 1484 C C . GLU A 1 204 ? -0.728 -10.360 16.074 1.00 86.00 204 GLU A C 1
ATOM 1486 O O . GLU A 1 204 ? -1.302 -9.668 15.223 1.00 86.00 204 GLU A O 1
ATOM 1491 N N . PRO A 1 205 ? -0.521 -9.891 17.317 1.00 86.44 205 PRO A N 1
ATOM 1492 C CA . PRO A 1 205 ? -0.751 -8.492 17.650 1.00 86.44 205 PRO A CA 1
ATOM 1493 C C . PRO A 1 205 ? 0.239 -7.591 16.901 1.00 86.44 205 PRO A C 1
ATOM 1495 O O . PRO A 1 205 ? 1.424 -7.899 16.808 1.00 86.44 205 PRO A O 1
ATOM 1498 N N . LEU A 1 206 ? -0.247 -6.454 16.403 1.00 84.69 206 LEU A N 1
ATOM 1499 C CA . LEU A 1 206 ? 0.603 -5.435 15.793 1.00 84.69 206 LEU A CA 1
ATOM 1500 C C . LEU A 1 206 ? 1.208 -4.540 16.875 1.00 84.69 206 LEU A C 1
ATOM 1502 O O . LEU A 1 206 ? 0.486 -4.006 17.720 1.00 84.69 206 LEU A O 1
ATOM 1506 N N . ASP A 1 207 ?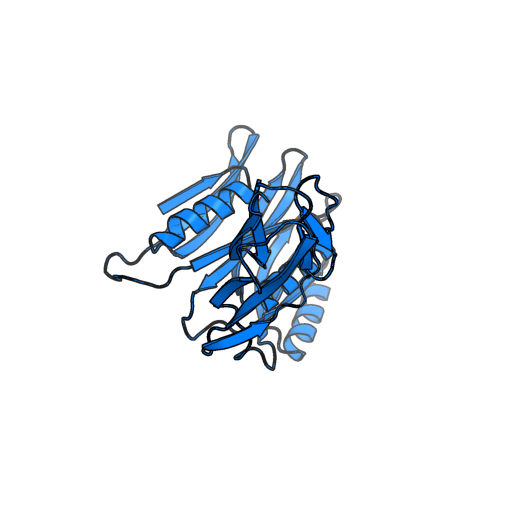 2.517 -4.313 16.794 1.00 83.06 207 ASP A N 1
ATOM 1507 C CA . ASP A 1 207 ? 3.170 -3.223 17.516 1.00 83.06 207 ASP A CA 1
ATOM 1508 C C . ASP A 1 207 ? 2.875 -1.908 16.779 1.00 83.06 207 ASP A C 1
ATOM 1510 O O . ASP A 1 207 ? 3.534 -1.548 15.801 1.00 83.06 207 ASP A O 1
ATOM 1514 N N . TYR A 1 208 ? 1.769 -1.265 17.159 1.00 85.31 208 TYR A N 1
ATOM 1515 C CA . TYR A 1 208 ? 1.246 -0.066 16.508 1.00 85.31 208 TYR A CA 1
ATOM 1516 C C . TYR A 1 208 ? 1.342 1.134 17.446 1.00 85.31 208 TYR A C 1
ATOM 1518 O O . TYR A 1 208 ? 0.744 1.145 18.524 1.00 85.31 208 TYR A O 1
ATOM 1526 N N . GLU A 1 209 ? 2.039 2.169 16.988 1.00 87.19 209 GLU A N 1
ATOM 1527 C CA . GLU A 1 209 ? 2.174 3.431 17.703 1.00 87.19 209 GLU A CA 1
ATOM 1528 C C . GLU A 1 209 ? 0.991 4.353 17.378 1.00 87.19 209 GLU A C 1
ATOM 1530 O O . GLU A 1 209 ? 0.769 4.771 16.237 1.00 87.19 209 GLU A O 1
ATOM 1535 N N . TRP A 1 210 ? 0.187 4.651 18.394 1.00 88.88 210 TRP A N 1
ATOM 1536 C CA . TRP A 1 210 ? -0.969 5.529 18.271 1.00 88.88 210 TRP A CA 1
ATOM 1537 C C . TRP A 1 210 ? -0.553 6.993 18.347 1.00 88.88 210 TRP A C 1
ATOM 1539 O O . TRP A 1 210 ? 0.337 7.357 19.103 1.00 88.88 210 TRP A O 1
ATOM 1549 N N . ILE A 1 211 ? -1.275 7.867 17.644 1.00 89.12 211 ILE A N 1
ATOM 1550 C CA . ILE A 1 211 ? -1.158 9.312 17.861 1.00 89.12 211 ILE A CA 1
ATOM 1551 C C . ILE A 1 211 ? -1.906 9.646 19.160 1.00 89.12 211 ILE A C 1
ATOM 1553 O O . ILE A 1 211 ? -3.131 9.466 19.200 1.00 89.12 211 ILE A O 1
ATOM 1557 N N . PRO A 1 212 ? -1.227 10.133 20.215 1.00 92.00 212 PRO A N 1
ATOM 1558 C CA . PRO A 1 212 ? -1.882 10.443 21.478 1.00 92.00 212 PRO A CA 1
AT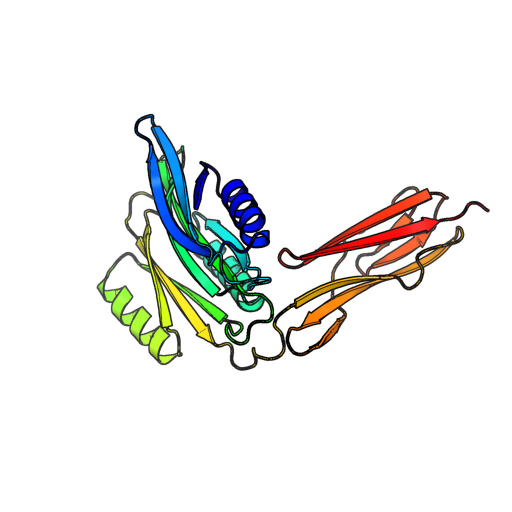OM 1559 C C . PRO A 1 212 ? -2.936 11.526 21.314 1.00 92.00 212 PRO A C 1
ATOM 1561 O O . PRO A 1 212 ? -2.810 12.432 20.487 1.00 92.00 212 PRO A O 1
ATOM 1564 N N . SER A 1 213 ? -3.977 11.464 22.138 1.00 91.69 213 SER A N 1
ATOM 1565 C CA . SER A 1 213 ? -4.987 12.518 22.162 1.00 91.69 213 SER A CA 1
ATOM 1566 C C . SER A 1 213 ? -5.532 12.735 23.563 1.00 91.69 213 SER A C 1
ATOM 1568 O O . SER A 1 213 ? -6.096 11.811 24.143 1.00 91.69 213 SER A O 1
ATOM 1570 N N . ASP A 1 214 ? -5.452 13.971 24.049 1.00 87.94 214 ASP A N 1
ATOM 1571 C CA . ASP A 1 214 ? -6.106 14.461 25.267 1.00 87.94 214 ASP A CA 1
ATOM 1572 C C . ASP A 1 214 ? -7.514 14.986 24.957 1.00 87.94 214 ASP A C 1
ATOM 1574 O O . ASP A 1 214 ? -7.806 16.180 25.044 1.00 87.94 214 ASP A O 1
ATOM 1578 N N . GLY A 1 215 ? -8.405 14.096 24.517 1.00 84.12 215 GLY A N 1
ATOM 1579 C CA . GLY A 1 215 ? -9.784 14.476 24.229 1.00 84.12 215 GLY A CA 1
ATOM 1580 C C . GLY A 1 215 ? -10.568 14.804 25.503 1.00 84.12 215 GLY A C 1
ATOM 1581 O O . GLY A 1 215 ? -10.372 14.184 26.545 1.00 84.12 215 GLY A O 1
ATOM 1582 N N . SER A 1 216 ? -11.556 15.700 25.400 1.00 87.12 216 SER A N 1
ATOM 1583 C CA . SER A 1 216 ? -12.506 16.001 26.491 1.00 87.12 216 SER A CA 1
ATOM 1584 C C . SER A 1 216 ? -13.348 14.792 26.936 1.00 87.12 216 SER A C 1
ATOM 1586 O O . SER A 1 216 ? -13.974 14.822 27.992 1.00 87.12 216 SER A O 1
ATOM 1588 N N . TYR A 1 217 ? -13.363 13.736 26.121 1.00 89.31 217 TYR A N 1
ATOM 1589 C CA . TYR A 1 217 ? -14.141 12.511 26.287 1.00 89.31 217 TYR A CA 1
ATOM 1590 C C . TYR A 1 217 ? -13.268 11.285 26.620 1.00 89.31 217 TYR A C 1
ATOM 1592 O O . TYR A 1 217 ? -13.561 10.549 27.563 1.00 89.31 217 TYR A O 1
ATOM 1600 N N . LEU A 1 218 ? -12.181 11.083 25.869 1.00 93.62 218 LEU A N 1
ATOM 1601 C CA . LEU A 1 218 ? -11.231 9.981 26.025 1.00 93.62 218 LEU A CA 1
ATOM 1602 C C . LEU A 1 218 ? -9.806 10.509 25.886 1.00 93.62 218 LEU A C 1
ATOM 1604 O O . LEU A 1 218 ? -9.504 11.221 24.925 1.00 93.62 218 LEU A O 1
ATOM 1608 N N . HIS A 1 219 ? -8.940 10.068 26.791 1.00 96.12 219 HIS A N 1
ATOM 1609 C CA . HIS A 1 219 ? -7.497 10.182 26.639 1.00 96.12 219 HIS A CA 1
ATOM 1610 C C . HIS A 1 219 ? -6.937 8.913 25.984 1.00 96.12 219 HIS A C 1
ATOM 1612 O O . HIS A 1 219 ? -7.304 7.817 26.408 1.00 96.12 219 HIS A O 1
ATOM 1618 N N . LEU A 1 220 ? -6.063 9.057 24.986 1.00 96.38 220 LEU A N 1
ATOM 1619 C CA . LEU A 1 220 ? -5.363 7.970 24.289 1.00 96.38 220 LEU A CA 1
ATOM 1620 C C . LEU A 1 220 ? -3.848 8.181 24.395 1.00 96.38 220 LEU A C 1
ATOM 1622 O O . LEU A 1 220 ? -3.371 9.272 24.085 1.00 96.38 220 LEU A O 1
ATOM 1626 N N . THR A 1 221 ? -3.112 7.135 24.770 1.00 95.69 221 THR A N 1
ATOM 1627 C CA . THR A 1 221 ? -1.637 7.107 24.792 1.00 95.69 221 THR A CA 1
ATOM 1628 C C . THR A 1 221 ? -1.049 6.491 23.517 1.00 95.69 221 THR A C 1
ATOM 1630 O O . THR A 1 221 ? -1.757 5.799 22.789 1.00 95.69 221 THR A O 1
ATOM 1633 N N . GLU A 1 222 ? 0.264 6.652 23.300 1.00 93.00 222 GLU A N 1
ATOM 1634 C CA . GLU A 1 222 ? 1.014 6.045 22.175 1.00 93.00 222 GLU A CA 1
ATOM 1635 C C . GLU A 1 222 ? 0.907 4.514 22.152 1.00 93.00 222 GLU A C 1
ATOM 1637 O O . GLU A 1 222 ? 0.818 3.900 21.097 1.00 93.00 222 GLU A O 1
ATOM 1642 N N . SER A 1 223 ? 0.819 3.894 23.330 1.00 91.19 223 SER A N 1
ATOM 1643 C CA . SER A 1 223 ? 0.658 2.446 23.505 1.00 91.19 223 SER A CA 1
ATOM 1644 C C . SER A 1 223 ? -0.776 1.928 23.323 1.00 91.19 223 SER A C 1
ATOM 1646 O O . SER A 1 223 ? -1.043 0.757 23.585 1.00 91.19 223 SER A O 1
ATOM 1648 N N . GLY A 1 224 ? -1.730 2.781 22.938 1.00 93.62 224 GLY A N 1
ATOM 1649 C CA . GLY A 1 224 ? -3.117 2.361 22.712 1.00 93.62 224 GLY A CA 1
ATOM 1650 C C . GLY A 1 224 ? -3.975 2.261 23.974 1.00 93.62 224 GLY A C 1
ATOM 1651 O O . GLY A 1 224 ? -5.066 1.685 23.931 1.00 93.62 224 GLY A O 1
ATOM 1652 N N . ARG A 1 225 ? -3.522 2.804 25.112 1.00 96.50 225 ARG A N 1
ATOM 1653 C CA . ARG A 1 225 ? -4.312 2.827 26.349 1.00 96.50 225 ARG A CA 1
ATOM 1654 C C . ARG A 1 225 ? -5.294 3.993 26.330 1.00 96.50 225 ARG A C 1
ATOM 1656 O O . ARG A 1 225 ? -4.907 5.150 26.189 1.00 96.50 225 ARG A O 1
ATOM 1663 N N . LEU A 1 226 ? -6.560 3.673 26.555 1.00 97.50 226 LEU A N 1
ATOM 1664 C CA . LEU A 1 226 ? -7.670 4.604 26.679 1.00 97.50 226 LEU A CA 1
ATOM 1665 C C . LEU A 1 226 ? -8.027 4.850 28.143 1.00 97.50 226 LEU A C 1
ATOM 1667 O O . LEU A 1 226 ? -8.084 3.911 28.939 1.00 97.50 226 LEU A O 1
ATOM 1671 N N . THR A 1 227 ? -8.322 6.103 28.489 1.00 97.19 227 THR A N 1
ATOM 1672 C CA . THR A 1 227 ? -8.901 6.487 29.788 1.00 97.19 227 THR A CA 1
ATOM 1673 C C . THR A 1 227 ? -10.159 7.322 29.576 1.00 97.19 227 THR A C 1
ATOM 1675 O O . THR A 1 227 ? -10.119 8.351 28.900 1.00 97.19 227 THR A O 1
ATOM 1678 N N . ALA A 1 228 ? -11.274 6.870 30.149 1.00 96.75 228 ALA A N 1
ATOM 1679 C CA . ALA A 1 228 ? -12.579 7.516 30.066 1.00 96.75 228 ALA A CA 1
ATOM 1680 C C . ALA A 1 228 ? -12.645 8.785 30.927 1.00 96.75 228 ALA A C 1
ATOM 1682 O O . ALA A 1 228 ? -12.459 8.717 32.143 1.00 96.75 228 ALA A O 1
ATOM 1683 N N . VAL A 1 229 ? -12.955 9.928 30.311 1.00 96.44 229 VAL A N 1
ATOM 1684 C CA . VAL A 1 229 ? -13.018 11.240 30.982 1.00 96.44 229 VAL A CA 1
ATOM 1685 C C . VAL A 1 229 ? -14.464 11.712 31.150 1.00 96.44 229 VAL A C 1
ATOM 1687 O O . VAL A 1 229 ? -14.847 12.154 32.233 1.00 96.44 229 VAL A O 1
ATOM 1690 N N . ALA A 1 230 ? -15.286 11.576 30.108 1.00 96.06 230 ALA A N 1
ATOM 1691 C CA . ALA A 1 230 ? -16.686 12.002 30.097 1.00 96.06 230 ALA A CA 1
ATOM 1692 C C . ALA A 1 230 ? -17.553 11.031 29.271 1.00 96.06 230 ALA A C 1
ATOM 1694 O O . ALA A 1 230 ? -16.992 10.201 28.561 1.00 96.06 230 ALA A O 1
ATOM 1695 N N . PRO A 1 231 ? -18.896 11.100 29.341 1.00 96.69 231 PRO A N 1
ATOM 1696 C CA . PRO A 1 231 ? -19.782 10.256 28.538 1.00 96.69 231 PRO A CA 1
ATOM 1697 C C . PRO A 1 231 ? -19.750 10.618 27.050 1.00 96.69 231 PRO A C 1
ATOM 1699 O O . PRO A 1 231 ? -19.529 11.775 26.689 1.00 96.69 231 PRO A O 1
ATOM 1702 N N . GLY A 1 232 ? -20.015 9.639 26.188 1.00 94.38 232 GLY A N 1
ATOM 1703 C CA . GLY A 1 232 ? -19.942 9.803 24.735 1.00 94.38 232 GLY A CA 1
ATOM 1704 C C . GLY A 1 232 ? -19.622 8.496 24.015 1.00 94.38 232 GLY A C 1
ATOM 1705 O O . GLY A 1 232 ? -19.592 7.430 24.627 1.00 94.38 232 GLY A O 1
ATOM 1706 N N . SER A 1 233 ? -19.388 8.579 22.708 1.00 94.31 233 SER A N 1
ATOM 1707 C CA . SER A 1 233 ? -18.960 7.451 21.880 1.00 94.31 233 SER A CA 1
ATOM 1708 C C . SER A 1 233 ? -17.974 7.935 20.820 1.00 94.31 233 SER A C 1
ATOM 1710 O O . SER A 1 233 ? -18.133 9.037 20.289 1.00 94.31 233 SER A O 1
ATOM 1712 N N . ARG A 1 234 ? -16.935 7.144 20.536 1.00 93.69 234 ARG A N 1
ATOM 1713 C CA . ARG A 1 234 ? -15.922 7.451 19.516 1.00 93.69 234 ARG A CA 1
ATOM 1714 C C . ARG A 1 234 ? -15.536 6.186 18.765 1.00 93.69 234 ARG A C 1
ATOM 1716 O O . ARG A 1 234 ? -15.238 5.167 19.385 1.00 93.69 234 ARG A O 1
ATOM 1723 N N . GLU A 1 235 ? -15.495 6.289 17.442 1.00 93.69 235 GLU A N 1
ATOM 1724 C CA . GLU A 1 235 ? -14.884 5.288 16.575 1.00 93.69 235 GLU A CA 1
ATOM 1725 C C . GLU A 1 235 ? -13.380 5.557 16.449 1.00 93.69 235 GLU A C 1
ATOM 1727 O O . GLU A 1 235 ? -12.944 6.690 16.217 1.00 93.69 235 GLU A O 1
ATOM 1732 N N . PHE A 1 236 ? -12.588 4.509 16.633 1.00 92.62 236 PHE A N 1
ATOM 1733 C CA . PHE A 1 236 ? -11.163 4.490 16.347 1.00 92.62 236 PHE A CA 1
ATOM 1734 C C . PHE A 1 236 ? -10.964 3.677 15.083 1.00 92.62 236 PHE A C 1
ATOM 1736 O O . PHE A 1 236 ? -11.381 2.525 15.038 1.00 92.62 236 PHE A O 1
ATOM 1743 N N . THR A 1 237 ? -10.316 4.274 14.090 1.00 87.62 237 THR A N 1
ATOM 1744 C CA . THR A 1 237 ? -10.003 3.632 12.814 1.00 87.62 237 THR A CA 1
ATOM 1745 C C . THR A 1 237 ? -8.495 3.571 12.666 1.00 87.62 237 THR A C 1
ATOM 1747 O O . THR A 1 237 ? -7.806 4.566 12.902 1.00 87.62 237 THR A O 1
ATOM 1750 N N . MET A 1 238 ? -7.986 2.418 12.253 1.00 85.00 238 MET A N 1
ATOM 1751 C CA . MET A 1 238 ? -6.590 2.242 11.879 1.00 85.00 238 MET A CA 1
ATOM 1752 C C . MET A 1 238 ? -6.480 1.913 10.394 1.00 85.00 238 MET A C 1
ATOM 1754 O O . MET A 1 238 ? -7.351 1.247 9.830 1.00 85.00 238 MET A O 1
ATOM 1758 N N . ASN A 1 239 ? -5.387 2.358 9.779 1.00 80.25 239 ASN A N 1
ATOM 1759 C CA . ASN A 1 239 ? -4.954 1.862 8.486 1.00 80.25 239 ASN A CA 1
ATOM 1760 C C . ASN A 1 239 ? -3.613 1.159 8.666 1.00 80.25 239 ASN A C 1
ATOM 1762 O O . ASN A 1 239 ? -2.686 1.720 9.246 1.00 80.25 239 ASN A O 1
ATOM 1766 N N . TYR A 1 240 ? -3.518 -0.057 8.153 1.00 73.50 240 TYR A N 1
ATOM 1767 C CA . TYR A 1 240 ? -2.264 -0.776 8.065 1.00 73.50 240 TYR A CA 1
ATOM 1768 C C . TYR A 1 240 ? -2.152 -1.290 6.637 1.00 73.50 240 TYR A C 1
ATOM 1770 O O . TYR A 1 240 ? -2.869 -2.206 6.237 1.00 73.50 240 TYR A O 1
ATOM 1778 N N . TRP A 1 241 ? -1.279 -0.662 5.847 1.00 66.38 241 TRP A N 1
ATOM 1779 C CA . TRP A 1 241 ? -0.942 -1.134 4.501 1.00 66.38 241 TRP A CA 1
ATOM 1780 C C . TRP A 1 241 ? -2.132 -1.230 3.539 1.00 66.38 241 TRP A C 1
ATOM 1782 O O . TRP A 1 241 ? -2.239 -2.158 2.735 1.00 66.38 241 TRP A O 1
ATOM 1792 N N . GLY A 1 242 ? -3.046 -0.262 3.631 1.00 63.81 242 GLY A N 1
ATOM 1793 C CA . GLY A 1 242 ? -4.260 -0.227 2.818 1.00 63.81 242 GLY A CA 1
ATOM 1794 C C . GLY A 1 242 ? -5.438 -0.997 3.416 1.00 63.81 242 GLY A C 1
ATOM 1795 O O . GLY A 1 242 ? -6.568 -0.716 3.028 1.00 63.81 242 GLY A O 1
ATOM 1796 N N . TYR A 1 243 ? -5.215 -1.867 4.406 1.00 74.38 243 TYR A N 1
ATOM 1797 C CA . TYR A 1 243 ? -6.299 -2.461 5.183 1.00 74.38 243 TYR A CA 1
ATOM 1798 C C . TYR A 1 243 ? -6.801 -1.479 6.236 1.00 74.38 243 TYR A C 1
ATOM 1800 O O . TYR A 1 243 ? -6.008 -0.785 6.872 1.00 74.38 243 TYR A O 1
ATOM 1808 N N . THR A 1 244 ? -8.114 -1.439 6.444 1.00 79.81 244 THR A N 1
ATOM 1809 C CA . THR A 1 244 ? -8.743 -0.613 7.479 1.00 79.81 244 THR A CA 1
ATOM 1810 C C . THR A 1 244 ? -9.515 -1.472 8.462 1.00 79.81 244 THR A C 1
ATOM 1812 O O . THR A 1 244 ? -10.253 -2.363 8.048 1.00 79.81 244 THR A O 1
ATOM 1815 N N . ALA A 1 245 ? -9.395 -1.160 9.748 1.00 84.69 245 ALA A N 1
ATOM 1816 C CA . ALA A 1 245 ? -10.227 -1.733 10.798 1.00 84.69 245 ALA A CA 1
ATOM 1817 C C . ALA A 1 245 ? -10.643 -0.654 11.789 1.00 84.69 245 ALA A C 1
ATOM 1819 O O . ALA A 1 245 ? -9.905 0.311 12.010 1.00 84.69 245 ALA A O 1
ATOM 1820 N N . SER A 1 246 ? -11.808 -0.856 12.399 1.00 91.69 246 SER A N 1
ATOM 1821 C CA . SER A 1 246 ? -12.397 0.107 13.316 1.00 91.69 246 SER A CA 1
ATOM 1822 C C . SER A 1 246 ? -12.980 -0.561 14.553 1.00 91.69 246 SER A C 1
ATOM 1824 O O . SER A 1 246 ? -13.434 -1.704 14.503 1.00 91.69 246 SER A O 1
ATOM 1826 N N . VAL A 1 247 ? -12.988 0.174 15.663 1.00 95.94 247 VAL A N 1
ATOM 1827 C CA . VAL A 1 247 ? -13.679 -0.206 16.899 1.00 95.94 247 VAL A CA 1
ATOM 1828 C C . VAL A 1 247 ? -14.354 1.013 17.511 1.00 95.94 247 VAL A C 1
ATOM 1830 O O . VAL A 1 247 ? -13.800 2.111 17.517 1.00 95.94 247 VAL A O 1
ATOM 1833 N N . VAL A 1 248 ? -15.555 0.823 18.053 1.00 96.12 248 VAL A N 1
ATOM 1834 C CA . VAL A 1 248 ? -16.308 1.879 18.736 1.00 96.12 248 VAL A CA 1
ATOM 1835 C C . VAL A 1 248 ? -16.179 1.706 20.244 1.00 96.12 248 VAL A C 1
ATOM 1837 O O . VAL A 1 248 ? -16.443 0.627 20.778 1.00 96.12 248 VAL A O 1
ATOM 1840 N N . ILE A 1 249 ? -15.805 2.784 20.931 1.00 97.19 249 ILE A N 1
ATOM 1841 C CA . ILE A 1 249 ? -15.703 2.843 22.391 1.00 97.19 249 ILE A CA 1
ATOM 1842 C C . ILE A 1 249 ? -16.744 3.818 22.924 1.00 97.19 249 ILE A C 1
ATOM 1844 O O . ILE A 1 249 ? -16.757 4.993 22.541 1.00 97.19 249 ILE A O 1
ATOM 1848 N N . THR A 1 250 ? -17.577 3.344 23.845 1.00 97.12 250 THR A N 1
ATOM 1849 C CA . THR A 1 250 ? -18.640 4.123 24.488 1.00 97.12 250 THR A CA 1
ATOM 1850 C C . THR A 1 250 ? -18.343 4.306 25.974 1.00 97.12 250 THR A C 1
ATOM 1852 O O . THR A 1 250 ? -18.090 3.332 26.680 1.00 97.12 250 THR A O 1
ATOM 1855 N N . VAL A 1 251 ? -18.398 5.539 26.475 1.00 97.12 251 VAL A N 1
ATOM 1856 C CA . VAL A 1 251 ? -18.345 5.822 27.914 1.00 97.12 251 VAL A CA 1
ATOM 1857 C C . VAL A 1 251 ? -19.750 6.148 28.390 1.00 97.12 251 VAL A C 1
ATOM 1859 O O . VAL A 1 251 ? -20.406 7.057 27.872 1.00 97.12 251 VAL A O 1
ATOM 1862 N N . LEU A 1 252 ? -20.207 5.401 29.387 1.0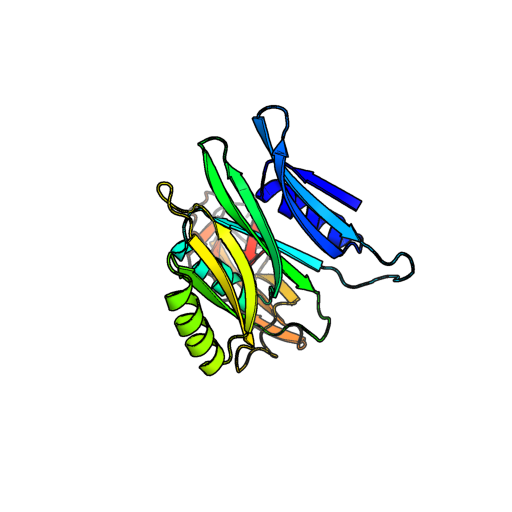0 95.19 252 LEU A N 1
ATOM 1863 C CA . LEU A 1 252 ? -21.523 5.582 29.976 1.00 95.19 252 LEU A CA 1
ATOM 1864 C C . LEU A 1 252 ? -21.557 6.812 30.899 1.00 95.19 252 LEU A C 1
ATOM 1866 O O . LEU A 1 252 ? -20.543 7.161 31.516 1.00 95.19 252 LEU A O 1
ATOM 1870 N N . PRO A 1 253 ? -22.724 7.466 31.027 1.00 89.56 253 PRO A N 1
ATOM 1871 C CA . PRO A 1 253 ? -22.962 8.403 32.118 1.00 89.56 253 PRO A CA 1
ATOM 1872 C C . PRO A 1 253 ? -22.818 7.711 33.482 1.00 89.56 253 PRO A C 1
ATOM 1874 O O . PRO A 1 253 ? -22.890 6.486 33.577 1.00 89.56 253 PRO A O 1
ATOM 1877 N N . ARG A 1 254 ? -22.576 8.517 34.524 1.00 77.50 254 ARG A N 1
ATOM 1878 C CA . ARG A 1 254 ? -22.591 8.043 35.916 1.00 77.50 254 ARG A CA 1
ATOM 1879 C C . ARG A 1 254 ? -23.967 7.537 36.321 1.00 77.50 254 ARG A C 1
ATOM 1881 O O . ARG A 1 254 ? -24.959 8.139 35.854 1.00 77.50 254 ARG A O 1
#

Sequence (254 aa):
MLLATAQTSTMQEEMRRVAATGYRFVAVQGGGTVFGGSEVVAVMSRNPEAEGGPTYDYLLLATTRTSTMQKELQGAGAAGYTYAGQTVFPTGLGSKEVVVILERGGCEPEGDAYEYRLLGTRRTSTMHEELNAAAAEGFTLVGMTESQMTFGVTELVSILHRRSEGGASMRVSGIALGSSATTLGIGGTATLTPTVFYCDGTSEPLDYEWIPSDGSYLHLTESGRLTAVAPGSREFTMNYWGYTASVVITVLPR

Foldseek 3Di:
DKDKDLDQVVVQVVQLVVLVVAKDWDDWEWEADPVGGIMIMTDIDGDPPDDPDWRKHKDKDKDLDQVVVLVVVQVCLLLQWDFDAKYWYADSVGFIIIITMTMHTALDPDTFRKNKDKDKDLDVVVVVVVVVVVVVVQKDWDDWDWGPSDDPGTIIITMIIHHPPVGPWRHFNAKEWDKPDQEAEAQGKIAIWIKTAHSVGDIDTDPFQDDFDPDCAWTAHRRRMIHGHAFDKDKDWDDDSNHIYIGMHGYDHD